Protein AF-0000000077171678 (afdb_homodimer)

Organism: Gloeobacter violaceus (strain ATCC 29082 / PCC 7421) (NCBI:txid251221)

Radius of gyration: 19.53 Å; Cα contacts (8 Å, |Δi|>4): 328; chains: 2; bounding box: 64×54×38 Å

pLDDT: mean 87.38, std 18.1, range [27.56, 98.94]

Sequence (256 aa):
MDGSYSAESNVQDQMQQCIDLCLKAHDLCLASAMRRIELGGEAAGLAPVRLLLDCAELCQTHANLMSRRSEYHARLSPICAAVCEQVAAHSEMAGDDPQFQACAEACRRAGESCQKMTYADSSLGATVMDGSYSAESNVQDQMQQCIDLCLKAHDLCLASAMRRIELGGEAAGLAPVRLLLDCAELCQTHANLMSRRSEYHARLSPICAAVCEQVAAHSEMAGDDPQFQACAEACRRAGESCQKMTYADSSLGATV

Solvent-accessible surface area (backbone atoms only — not comparable to full-atom values): 12354 Å² total; per-residue (Å²): 137,73,67,71,63,48,62,54,48,47,49,51,50,52,48,52,50,34,29,54,31,18,48,50,22,17,52,36,22,50,51,40,31,53,47,29,52,69,72,29,77,82,64,37,34,65,65,62,37,47,49,24,49,49,33,20,50,41,20,43,50,41,26,52,29,50,73,68,65,39,80,60,26,35,71,43,15,54,56,38,15,51,44,19,42,50,45,16,58,54,24,56,66,64,59,85,47,64,61,35,42,52,28,13,52,33,15,41,54,23,15,56,40,23,49,52,41,37,52,50,46,67,68,49,66,78,78,116,138,73,67,68,61,47,60,56,49,47,48,51,50,52,47,51,50,33,29,53,31,17,47,50,23,18,54,34,21,49,51,40,30,51,47,28,53,70,72,28,77,82,64,38,35,64,64,62,37,46,50,25,50,50,33,18,50,41,21,44,51,42,27,52,29,50,73,70,64,38,81,59,26,36,72,44,14,55,58,37,15,50,42,18,42,52,45,16,59,54,24,55,66,63,57,84,46,63,61,36,42,52,28,14,52,33,15,42,55,23,14,55,40,23,49,54,41,43,55,49,50,73,67,55,67,78,80,117

Secondary structure (DSSP, 8-state):
--SHHHHHHHHHHHHHHHHHHHHHHHHHHHHHHHHHHHH-GGGG-HHHHHHHHHHHHHHHHHHHHHHTT-TTHHHHHHHHHHHHHHHHHHHHTTTT-HHHHHHHHHHHHHHHHHHHHHHHHHHS----/--SHHHHHHHHHHHHHHHHHHHHHHHHHHHHHHHHHHHH-GGGG-HHHHHHHHHHHHHHHHHHHHHHTT-TTHHHHHHHHHHHHHHHHHHHHTTTT-HHHHHHHHHHHHHHHHHHHHHHHHHHS----

Foldseek 3Di:
DPPVCPLVVVLLVLLVVLLVLLQQLLVLLQVVLVVQVVVDDPSNDPVLSVLSNVLNVLSNVLSVCSVVPHLCNLVSLQVNLVSLQVLLVVLVVVPDPVSSPSSNVSSNVSSVSSVVSNVSSVVVDPPD/DPDVCVLVVVLLVLLVVLLVLLQQLLVLLQVVLVVQVVVDDPSNDPVLSVLSNVLNVLSNVLSVCSVVPHPCNLVSLQVNLVSLQVLLVVLVVVPDPVSSPSSNVSSNVSSVSSVVSNPSVVPVDPPD

Structure (mmCIF, N/CA/C/O backbone):
data_AF-0000000077171678-model_v1
#
loop_
_entity.id
_entity.type
_entity.pdbx_description
1 polymer 'Glr0419 protein'
#
loop_
_atom_site.group_PDB
_atom_site.id
_atom_site.type_symbol
_atom_site.label_atom_id
_atom_site.label_alt_id
_atom_site.label_comp_id
_atom_site.label_asym_id
_atom_site.label_entity_id
_atom_site.label_seq_id
_atom_site.pdbx_PDB_ins_code
_atom_site.Cartn_x
_atom_site.Cartn_y
_atom_site.Cartn_z
_atom_site.occupancy
_atom_site.B_iso_or_equiv
_atom_site.auth_seq_id
_atom_site.auth_comp_id
_atom_site.auth_asym_id
_atom_site.auth_atom_id
_atom_site.pdbx_PDB_model_num
ATOM 1 N N . MET A 1 1 ? 35.375 15.188 8.023 1 37.19 1 MET A N 1
ATOM 2 C CA . MET A 1 1 ? 34.156 15.766 7.457 1 37.19 1 MET A CA 1
ATOM 3 C C . MET A 1 1 ? 33.312 14.703 6.75 1 37.19 1 MET A C 1
ATOM 5 O O . MET A 1 1 ? 32.219 14.977 6.297 1 37.19 1 MET A O 1
ATOM 9 N N . ASP A 1 2 ? 33.844 13.672 6.055 1 45.41 2 ASP A N 1
ATOM 10 C CA . ASP A 1 2 ? 33.625 12.719 4.98 1 45.41 2 ASP A CA 1
ATOM 11 C C . ASP A 1 2 ? 32.688 11.594 5.445 1 45.41 2 ASP A C 1
ATOM 13 O O . ASP A 1 2 ? 32.375 10.672 4.684 1 45.41 2 ASP A O 1
ATOM 17 N N . GLY A 1 3 ? 32.594 11.242 6.621 1 46.12 3 GLY A N 1
ATOM 18 C CA . GLY A 1 3 ? 32 10.039 7.188 1 46.12 3 GLY A CA 1
ATOM 19 C C . GLY A 1 3 ? 30.484 10.062 7.199 1 46.12 3 GLY A C 1
ATOM 20 O O . GLY A 1 3 ? 29.844 9.062 7.523 1 46.12 3 GLY A O 1
ATOM 21 N N . SER A 1 4 ? 29.828 11.125 7.594 1 46.97 4 SER A N 1
ATOM 22 C CA . SER A 1 4 ? 28.375 11.32 7.703 1 46.97 4 SER A CA 1
ATOM 23 C C . SER A 1 4 ? 27.688 11.133 6.355 1 46.97 4 SER A C 1
ATOM 25 O O . SER A 1 4 ? 26.484 10.914 6.297 1 46.97 4 SER A O 1
ATOM 27 N N . TYR A 1 5 ? 28.219 11.656 5.211 1 51.59 5 TYR A N 1
ATOM 28 C CA . TYR A 1 5 ? 27.812 11.453 3.822 1 51.59 5 TYR A CA 1
ATOM 29 C C . TYR A 1 5 ? 27.609 9.977 3.521 1 51.59 5 TYR A C 1
ATOM 31 O O . TYR A 1 5 ? 26.812 9.617 2.656 1 51.59 5 TYR A O 1
ATOM 39 N N . SER A 1 6 ? 28.391 8.984 4.227 1 58.34 6 SER A N 1
ATOM 40 C CA . SER A 1 6 ? 28.562 7.57 3.93 1 58.34 6 SER A CA 1
ATOM 41 C C . SER A 1 6 ? 27.312 6.77 4.281 1 58.34 6 SER A C 1
ATOM 43 O O . SER A 1 6 ? 26.828 5.992 3.465 1 58.34 6 SER A O 1
ATOM 45 N N . ALA A 1 7 ? 26.984 6.848 5.477 1 56.59 7 ALA A N 1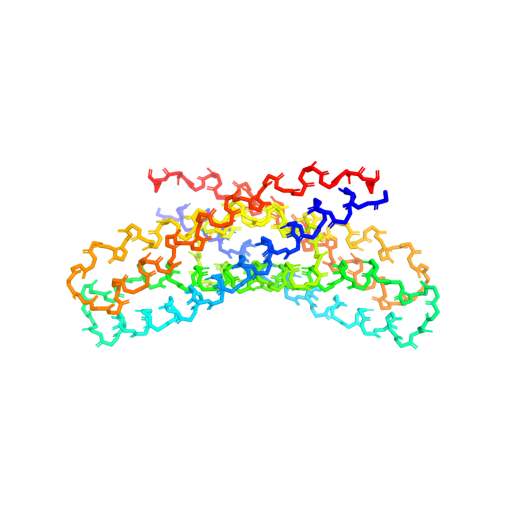
ATOM 46 C CA . ALA A 1 7 ? 25.859 6.023 5.902 1 56.59 7 ALA A CA 1
ATOM 47 C C . ALA A 1 7 ? 24.562 6.484 5.254 1 56.59 7 ALA A C 1
ATOM 49 O O . ALA A 1 7 ? 23.75 5.664 4.824 1 56.59 7 ALA A O 1
ATOM 50 N N . GLU A 1 8 ? 24.359 7.828 5.203 1 62.25 8 GLU A N 1
ATOM 51 C CA . GLU A 1 8 ? 23.172 8.383 4.57 1 62.25 8 GLU A CA 1
ATOM 52 C C . GLU A 1 8 ? 23.156 8.094 3.072 1 62.25 8 GLU A C 1
ATOM 54 O O . GLU A 1 8 ? 22.109 7.773 2.508 1 62.25 8 GLU A O 1
ATOM 59 N N . SER A 1 9 ? 24.266 8.344 2.496 1 67.94 9 SER A N 1
ATOM 60 C CA . SER A 1 9 ? 24.375 8.047 1.069 1 67.94 9 SER A CA 1
ATOM 61 C C . SER A 1 9 ? 24.109 6.578 0.782 1 67.94 9 SER A C 1
ATOM 63 O O . SER A 1 9 ? 23.484 6.238 -0.222 1 67.94 9 SER A O 1
ATOM 65 N N . ASN A 1 10 ? 24.484 5.75 1.783 1 74.94 10 ASN A N 1
ATOM 66 C CA . ASN A 1 10 ? 24.266 4.316 1.617 1 74.94 10 ASN A CA 1
ATOM 67 C C . ASN A 1 10 ? 22.781 3.959 1.71 1 74.94 10 ASN A C 1
ATOM 69 O O . ASN A 1 10 ? 22.281 3.15 0.925 1 74.94 10 ASN A O 1
ATOM 73 N N . VAL A 1 11 ? 22.188 4.734 2.578 1 76.25 11 VAL A N 1
ATOM 74 C CA . VAL A 1 11 ? 20.766 4.438 2.732 1 76.25 11 VAL A CA 1
ATOM 75 C C . VAL A 1 11 ? 20 4.918 1.503 1 76.25 11 VAL A C 1
ATOM 77 O O . VAL A 1 11 ? 19.094 4.23 1.018 1 76.25 11 VAL A O 1
ATOM 80 N N . GLN A 1 12 ? 20.453 6.004 0.997 1 83.44 12 GLN A N 1
ATOM 81 C CA . GLN A 1 12 ? 19.781 6.531 -0.191 1 83.44 12 GLN A CA 1
ATOM 82 C C . GLN A 1 12 ? 20.016 5.625 -1.397 1 83.44 12 GLN A C 1
ATOM 84 O O . GLN A 1 12 ? 19.109 5.434 -2.215 1 83.44 12 GLN A O 1
ATOM 89 N N . ASP A 1 13 ? 21.188 5.105 -1.416 1 88.19 13 ASP A N 1
ATOM 90 C CA . ASP A 1 13 ? 21.5 4.184 -2.504 1 88.19 13 ASP A CA 1
ATOM 91 C C . ASP A 1 13 ? 20.672 2.9 -2.381 1 88.19 13 ASP A C 1
ATOM 93 O O . ASP A 1 13 ? 20.172 2.383 -3.381 1 88.19 13 ASP A O 1
ATOM 97 N N . GLN A 1 14 ? 20.594 2.428 -1.198 1 90.94 14 GLN A N 1
ATOM 98 C CA . GLN A 1 14 ? 19.828 1.214 -0.966 1 90.94 14 GLN A CA 1
ATOM 99 C C . GLN A 1 14 ? 18.344 1.44 -1.253 1 90.94 14 GLN A C 1
ATOM 101 O O . GLN A 1 14 ? 17.672 0.56 -1.788 1 90.94 14 GLN A O 1
ATOM 106 N N . MET A 1 15 ? 17.969 2.607 -0.953 1 94.25 15 MET A N 1
ATOM 107 C CA . MET A 1 15 ? 16.578 2.936 -1.196 1 94.25 15 MET A CA 1
ATOM 108 C C . MET A 1 15 ? 16.281 3.031 -2.691 1 94.25 15 MET A C 1
ATOM 110 O O . MET A 1 15 ? 15.266 2.525 -3.166 1 94.25 15 MET A O 1
ATOM 114 N N . GLN A 1 16 ? 17.203 3.668 -3.414 1 96.31 16 GLN A N 1
ATOM 115 C CA . GLN A 1 16 ? 17.016 3.762 -4.859 1 96.31 16 GLN A CA 1
ATOM 116 C C . GLN A 1 16 ? 17.031 2.381 -5.508 1 96.31 16 GLN A C 1
ATOM 118 O O . GLN A 1 16 ? 16.25 2.105 -6.418 1 96.31 16 GLN A O 1
ATOM 123 N N . GLN A 1 17 ? 17.906 1.529 -5.047 1 97.31 17 GLN A N 1
ATOM 124 C CA . GLN A 1 17 ? 17.938 0.162 -5.555 1 97.31 17 GLN A CA 1
ATOM 125 C C . GLN A 1 17 ? 16.625 -0.556 -5.277 1 97.31 17 GLN A C 1
ATOM 127 O O . GLN A 1 17 ? 16.094 -1.258 -6.145 1 97.31 17 GLN A O 1
ATOM 132 N N . CYS A 1 18 ? 16.141 -0.385 -4.094 1 97.81 1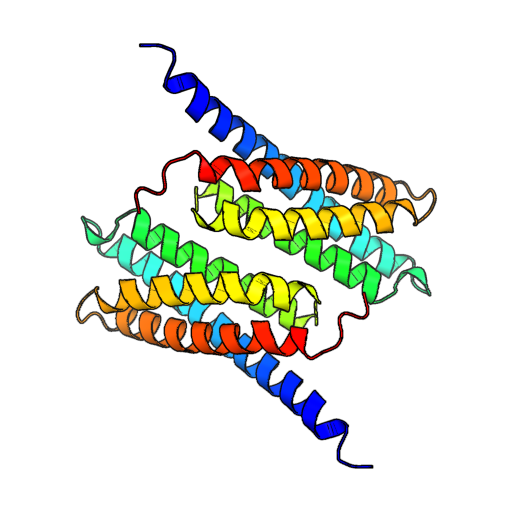8 CYS A N 1
ATOM 133 C CA . CYS A 1 18 ? 14.883 -1.025 -3.73 1 97.81 18 CYS A CA 1
ATOM 134 C C . CYS A 1 18 ? 13.734 -0.498 -4.586 1 97.81 18 CYS A C 1
ATOM 136 O O . CYS A 1 18 ? 12.875 -1.266 -5.02 1 97.81 18 CYS A O 1
ATOM 138 N N . ILE A 1 19 ? 13.742 0.761 -4.863 1 98.56 19 ILE A N 1
ATOM 139 C CA . ILE A 1 19 ? 12.734 1.362 -5.73 1 98.56 19 ILE A CA 1
ATOM 140 C C . ILE A 1 19 ? 12.773 0.698 -7.105 1 98.56 19 ILE A C 1
ATOM 142 O O . ILE A 1 19 ? 11.742 0.244 -7.609 1 98.56 19 ILE A O 1
ATOM 146 N N . ASP A 1 20 ? 13.945 0.587 -7.676 1 98.75 20 ASP A N 1
ATOM 147 C CA . ASP A 1 20 ? 14.102 0.022 -9.008 1 98.75 20 ASP A CA 1
ATOM 148 C C . ASP A 1 20 ? 13.648 -1.435 -9.047 1 98.75 20 ASP A C 1
ATOM 150 O O . ASP A 1 20 ? 12.961 -1.854 -9.984 1 98.75 20 ASP A O 1
ATOM 154 N N . LEU A 1 21 ? 13.984 -2.156 -8.062 1 98.88 21 LEU A N 1
ATOM 155 C CA . LEU A 1 21 ? 13.633 -3.568 -7.992 1 98.88 21 LEU A CA 1
ATOM 156 C C . LEU A 1 21 ? 12.125 -3.74 -7.805 1 98.88 21 LEU A C 1
ATOM 158 O O . LEU A 1 21 ? 11.516 -4.613 -8.422 1 98.88 21 LEU A O 1
ATOM 162 N N . CYS A 1 22 ? 11.531 -2.918 -6.953 1 98.88 22 CYS A N 1
ATOM 163 C CA . CYS A 1 22 ? 10.094 -2.965 -6.75 1 98.88 22 CYS A CA 1
ATOM 164 C C . CYS A 1 22 ? 9.344 -2.648 -8.039 1 98.88 22 CYS A C 1
ATOM 166 O O . CYS A 1 22 ? 8.359 -3.311 -8.367 1 98.88 22 CYS A O 1
ATOM 168 N N . LEU A 1 23 ? 9.797 -1.657 -8.773 1 98.94 23 LEU A N 1
ATOM 169 C CA . LEU A 1 23 ? 9.117 -1.269 -10 1 98.94 23 LEU A CA 1
ATOM 170 C C . LEU A 1 23 ? 9.273 -2.34 -11.078 1 98.94 23 LEU A C 1
ATOM 172 O O . LEU A 1 23 ? 8.359 -2.578 -11.867 1 98.94 23 LEU A O 1
ATOM 176 N N . LYS A 1 24 ? 10.406 -2.943 -11.094 1 98.88 24 LYS A N 1
ATOM 177 C CA . LYS A 1 24 ? 10.594 -4.074 -12 1 98.88 24 LYS A CA 1
ATOM 178 C C . LYS A 1 24 ? 9.656 -5.223 -11.648 1 98.88 24 LYS A C 1
ATOM 180 O O . LYS A 1 24 ? 9.008 -5.801 -12.523 1 98.88 24 LYS A O 1
ATOM 185 N N . ALA A 1 25 ? 9.586 -5.566 -10.406 1 98.88 25 ALA A N 1
ATOM 186 C CA . ALA A 1 25 ? 8.68 -6.621 -9.945 1 98.88 25 ALA A CA 1
ATOM 187 C C . ALA A 1 25 ? 7.23 -6.266 -10.242 1 98.88 25 ALA A C 1
ATOM 189 O O . ALA A 1 25 ? 6.449 -7.121 -10.672 1 98.88 25 ALA A O 1
ATOM 190 N N . HIS A 1 26 ? 6.879 -5.027 -10.031 1 98.94 26 HIS A N 1
ATOM 191 C CA . HIS A 1 26 ? 5.539 -4.555 -10.367 1 98.94 26 HIS A CA 1
ATOM 192 C C . HIS A 1 26 ? 5.184 -4.883 -11.812 1 98.94 26 HIS A C 1
ATOM 194 O O . HIS A 1 26 ? 4.141 -5.492 -12.07 1 98.94 26 HIS A O 1
ATOM 200 N N . ASP A 1 27 ? 6.035 -4.488 -12.695 1 98.88 27 ASP A N 1
ATOM 201 C CA . ASP A 1 27 ? 5.781 -4.652 -14.125 1 98.88 27 ASP A CA 1
ATOM 202 C C . ASP A 1 27 ? 5.648 -6.129 -14.492 1 98.88 27 ASP A C 1
ATOM 204 O O . ASP A 1 27 ? 4.727 -6.512 -15.211 1 98.88 27 ASP A O 1
ATOM 208 N N . LEU A 1 28 ? 6.508 -6.906 -13.984 1 98.81 28 LEU A N 1
ATOM 209 C CA . LEU A 1 28 ? 6.52 -8.32 -14.344 1 98.81 28 LEU A CA 1
ATOM 210 C C . LEU A 1 28 ? 5.332 -9.047 -13.719 1 98.81 28 LEU A C 1
ATOM 212 O O . LEU A 1 28 ? 4.785 -9.977 -14.312 1 98.81 28 LEU A O 1
ATOM 216 N N . CYS A 1 29 ? 4.953 -8.633 -12.516 1 98.69 29 CYS A N 1
ATOM 217 C CA . CYS A 1 29 ? 3.771 -9.234 -11.906 1 98.69 29 CYS A CA 1
ATOM 218 C C . CYS A 1 29 ? 2.52 -8.922 -12.719 1 98.69 29 CYS A C 1
ATOM 220 O O . CYS A 1 29 ? 1.675 -9.797 -12.922 1 98.69 29 CYS A O 1
ATOM 222 N N . LEU A 1 30 ? 2.377 -7.695 -13.195 1 98.5 30 LEU A N 1
ATOM 223 C CA . LEU A 1 30 ? 1.219 -7.344 -14.008 1 98.5 30 LEU A CA 1
ATOM 224 C C . LEU A 1 30 ? 1.198 -8.156 -15.305 1 98.5 30 LEU A C 1
ATOM 226 O O . LEU A 1 30 ? 0.164 -8.719 -15.672 1 98.5 30 LEU A O 1
ATOM 230 N N . ALA A 1 31 ? 2.363 -8.211 -15.914 1 98 31 ALA A N 1
ATOM 231 C CA . ALA A 1 31 ? 2.467 -8.977 -17.156 1 98 31 ALA A CA 1
ATOM 232 C C . ALA A 1 31 ? 2.152 -10.445 -16.906 1 98 31 ALA A C 1
ATOM 234 O O . ALA A 1 31 ? 1.475 -11.086 -17.719 1 98 31 ALA A O 1
ATOM 235 N N . SER A 1 32 ? 2.641 -10.969 -15.836 1 97 32 SER A N 1
ATOM 236 C CA . SER A 1 32 ? 2.432 -12.383 -15.516 1 97 32 SER A CA 1
ATOM 237 C C . SER A 1 32 ? 0.967 -12.664 -15.195 1 97 32 SER A C 1
ATOM 239 O O . SER A 1 32 ? 0.449 -13.734 -15.516 1 97 32 SER A O 1
ATOM 241 N N . ALA A 1 33 ? 0.33 -11.734 -14.516 1 96.56 33 ALA A N 1
ATOM 242 C CA . ALA A 1 33 ? -1.102 -11.883 -14.266 1 96.56 33 ALA A CA 1
ATOM 243 C C . ALA A 1 33 ? -1.88 -11.977 -15.57 1 96.56 33 ALA A C 1
ATOM 245 O O . ALA A 1 33 ? -2.76 -12.828 -15.719 1 96.56 33 ALA A O 1
ATOM 246 N N . MET A 1 34 ? -1.545 -11.117 -16.5 1 95.75 34 MET A N 1
ATOM 247 C CA . MET A 1 34 ? -2.219 -11.133 -17.797 1 95.75 34 MET A CA 1
ATOM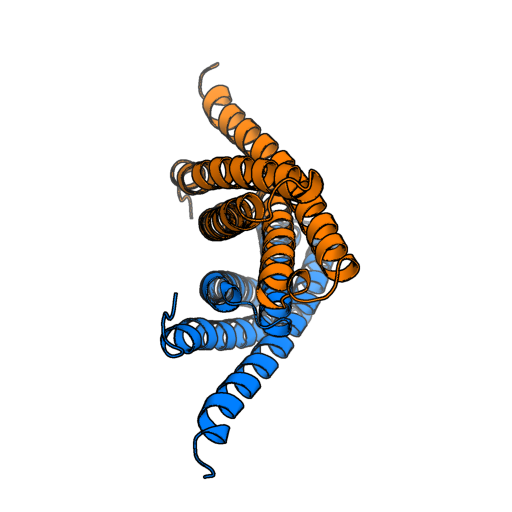 248 C C . MET A 1 34 ? -1.942 -12.438 -18.531 1 95.75 34 MET A C 1
ATOM 250 O O . MET A 1 34 ? -2.846 -13.008 -19.141 1 95.75 34 MET A O 1
ATOM 254 N N . ARG A 1 35 ? -0.714 -12.828 -18.453 1 93.56 35 ARG A N 1
ATOM 255 C CA . ARG A 1 35 ? -0.357 -14.078 -19.094 1 93.56 35 ARG A CA 1
ATOM 256 C C . ARG A 1 35 ? -1.168 -15.242 -18.531 1 93.56 35 ARG A C 1
ATOM 258 O O . ARG A 1 35 ? -1.655 -16.094 -19.281 1 93.56 35 ARG A O 1
ATOM 265 N N . ARG A 1 36 ? -1.281 -15.328 -17.219 1 92.69 36 ARG A N 1
ATOM 266 C CA . ARG A 1 36 ? -2.068 -16.391 -16.594 1 92.69 36 ARG A CA 1
ATOM 267 C C . ARG A 1 36 ? -3.504 -16.375 -17.109 1 92.69 36 ARG A C 1
ATOM 269 O O . ARG A 1 36 ? -4.078 -17.438 -17.391 1 92.69 36 ARG A O 1
ATOM 276 N N . ILE A 1 37 ? -4.078 -15.266 -17.297 1 92.62 37 ILE A N 1
ATOM 277 C CA . ILE A 1 37 ? -5.453 -15.125 -17.781 1 92.62 37 ILE A CA 1
ATOM 278 C C . ILE A 1 37 ? -5.547 -15.578 -19.234 1 92.62 37 ILE A C 1
ATOM 280 O O . ILE A 1 37 ? -6.504 -16.25 -19.609 1 92.62 37 ILE A O 1
ATOM 284 N N . GLU A 1 38 ? -4.559 -15.273 -20 1 91.69 38 GLU A N 1
ATOM 285 C CA . GLU A 1 38 ? -4.516 -15.641 -21.422 1 91.69 38 GLU A CA 1
ATOM 286 C C . GLU A 1 38 ? -4.414 -17.156 -21.594 1 91.69 38 GLU A C 1
ATOM 288 O O . GLU A 1 38 ? -5.008 -17.719 -22.516 1 91.69 38 GLU A O 1
ATOM 293 N N . LEU A 1 39 ? -3.58 -17.766 -20.766 1 88.69 39 LEU A N 1
ATOM 294 C CA . LEU A 1 39 ? -3.414 -19.203 -20.828 1 88.69 39 LEU A CA 1
ATOM 295 C C . LEU A 1 39 ? -4.723 -19.922 -20.5 1 88.69 39 LEU A C 1
ATOM 297 O O . LEU A 1 39 ? -5.02 -20.969 -21.062 1 88.69 39 LEU A O 1
ATOM 301 N N . GLY A 1 40 ? -5.512 -19.344 -19.625 1 85.5 40 GLY A N 1
ATOM 302 C CA . GLY A 1 40 ? -6.809 -19.906 -19.281 1 85.5 40 GLY A CA 1
ATOM 303 C C . GLY A 1 40 ? -6.719 -21.156 -18.438 1 85.5 40 GLY A C 1
ATOM 304 O O . GLY A 1 40 ? -5.688 -21.422 -17.812 1 85.5 40 GLY A O 1
ATOM 305 N N . GLY A 1 41 ? -7.898 -21.812 -18.25 1 80 41 GLY A N 1
ATOM 306 C CA . GLY A 1 41 ? -7.969 -23.078 -17.547 1 80 41 GLY A CA 1
ATOM 307 C C . GLY A 1 41 ? -7.547 -22.969 -16.094 1 80 41 GLY A C 1
ATOM 308 O O . GLY A 1 41 ? -7.898 -22 -15.406 1 80 41 GLY A O 1
ATOM 309 N N . GLU A 1 42 ? -6.848 -24.047 -15.594 1 67.75 42 GLU A N 1
ATOM 310 C CA . GLU A 1 42 ? -6.371 -24.125 -14.211 1 67.75 42 GLU A CA 1
ATOM 311 C C . GLU A 1 42 ? -5.336 -23.047 -13.922 1 67.75 42 GLU A C 1
ATOM 313 O O . GLU A 1 42 ? -5.16 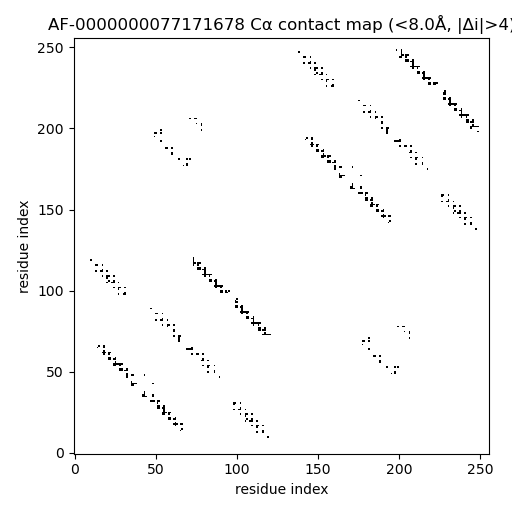-22.641 -12.766 1 67.75 42 GLU A O 1
ATOM 318 N N . ALA A 1 43 ? -4.695 -22.547 -15.047 1 64.75 43 ALA A N 1
ATOM 319 C CA . ALA A 1 43 ? -3.635 -21.547 -14.883 1 64.75 43 ALA A CA 1
ATOM 320 C C . ALA A 1 43 ? -4.203 -20.203 -14.453 1 64.75 43 ALA A C 1
ATOM 322 O O . ALA A 1 43 ? -3.539 -19.438 -13.75 1 64.75 43 ALA A O 1
ATOM 323 N N . ALA A 1 44 ? -5.441 -19.922 -14.906 1 68.12 44 ALA A N 1
ATOM 324 C CA . ALA A 1 44 ? -6.094 -18.656 -14.609 1 68.12 44 ALA A CA 1
ATOM 325 C C . ALA A 1 44 ? -6.672 -18.656 -13.195 1 68.12 44 ALA A C 1
ATOM 327 O O . ALA A 1 44 ? -7.531 -17.828 -12.875 1 68.12 44 ALA A O 1
ATOM 328 N N . GLY A 1 45 ? -6.133 -19.547 -12.383 1 82.25 45 GLY A N 1
ATOM 329 C CA . GLY A 1 45 ? -6.688 -19.609 -11.047 1 82.25 45 GLY A CA 1
ATOM 330 C C . GLY A 1 45 ? -6.762 -18.25 -10.359 1 82.25 45 GLY A C 1
ATOM 331 O O . GLY A 1 45 ? -5.91 -17.391 -10.586 1 82.25 45 GLY A O 1
ATOM 332 N N . LEU A 1 46 ? -7.816 -17.938 -9.719 1 87.88 46 LEU A N 1
ATOM 333 C CA . LEU A 1 46 ? -8.117 -16.688 -9.047 1 87.88 46 LEU A CA 1
ATOM 334 C C . LEU A 1 46 ? -7.027 -16.328 -8.039 1 87.88 46 LEU A C 1
ATOM 336 O O . LEU A 1 46 ? -6.566 -15.188 -7.988 1 87.88 46 LEU A O 1
ATOM 340 N N . ALA A 1 47 ? -6.516 -17.328 -7.402 1 91.25 47 ALA A N 1
ATOM 341 C CA . ALA A 1 47 ? -5.605 -17.062 -6.289 1 91.25 47 ALA A CA 1
ATOM 342 C C . ALA A 1 47 ? -4.242 -16.609 -6.793 1 91.25 47 ALA A C 1
ATOM 344 O O . ALA A 1 47 ? -3.721 -15.586 -6.332 1 91.25 47 ALA A O 1
ATOM 345 N N . PRO A 1 48 ? -3.758 -17.297 -7.883 1 92.94 48 PRO A N 1
ATOM 346 C CA . PRO A 1 48 ? -2.457 -16.828 -8.367 1 92.94 48 PRO A CA 1
ATOM 347 C C . PRO A 1 48 ? -2.535 -15.445 -9.016 1 92.94 48 PRO A C 1
ATOM 349 O O . PRO A 1 48 ? -1.62 -14.633 -8.852 1 92.94 48 PRO A O 1
ATOM 352 N N . VAL A 1 49 ? -3.578 -15.172 -9.766 1 95.25 49 VAL A N 1
ATOM 353 C CA . VAL A 1 49 ? -3.746 -13.867 -10.406 1 95.25 49 VAL A CA 1
ATOM 354 C C . VAL A 1 49 ? -3.877 -12.781 -9.344 1 95.25 49 VAL A C 1
ATOM 356 O O . VAL A 1 49 ? -3.252 -11.727 -9.445 1 95.25 49 VAL A O 1
ATOM 359 N N . ARG A 1 50 ? -4.621 -13.055 -8.328 1 96.62 50 ARG A N 1
ATOM 360 C CA . ARG A 1 50 ? -4.801 -12.117 -7.227 1 96.62 50 ARG A CA 1
ATOM 361 C C . ARG A 1 50 ? -3.471 -11.82 -6.539 1 96.62 50 ARG A C 1
ATOM 363 O O . ARG A 1 50 ? -3.168 -10.664 -6.234 1 96.62 50 ARG A O 1
ATOM 370 N N . LEU A 1 51 ? -2.74 -12.867 -6.289 1 97.19 51 LEU A N 1
ATOM 371 C CA . LEU A 1 51 ? -1.447 -12.711 -5.633 1 97.19 51 LEU A CA 1
ATOM 372 C C . LEU A 1 51 ? -0.516 -11.836 -6.469 1 97.19 51 LEU A C 1
ATOM 374 O O . LEU A 1 51 ? 0.181 -10.977 -5.934 1 97.19 51 LEU A O 1
ATOM 378 N N . LEU A 1 52 ? -0.523 -12.062 -7.777 1 98.25 52 LEU A N 1
ATOM 379 C CA . LEU A 1 52 ? 0.296 -11.258 -8.68 1 98.25 52 LEU A CA 1
ATOM 380 C C . LEU A 1 52 ? -0.128 -9.797 -8.641 1 98.25 52 LEU A C 1
ATOM 382 O O . LEU A 1 52 ? 0.719 -8.898 -8.578 1 98.25 52 LEU A O 1
ATOM 386 N N . LEU A 1 53 ? -1.406 -9.531 -8.633 1 98.44 53 LEU A N 1
ATOM 387 C CA . LEU A 1 53 ? -1.913 -8.164 -8.586 1 98.44 53 LEU A CA 1
ATOM 388 C C . LEU A 1 53 ? -1.602 -7.516 -7.242 1 98.44 53 LEU A C 1
ATOM 390 O O . LEU A 1 53 ? -1.293 -6.324 -7.18 1 98.44 53 LEU A O 1
ATOM 394 N N . ASP A 1 54 ? -1.687 -8.297 -6.172 1 98.56 54 ASP A N 1
ATOM 395 C CA . ASP A 1 54 ? -1.321 -7.789 -4.855 1 98.56 54 ASP A CA 1
ATOM 396 C C . ASP A 1 54 ? 0.138 -7.344 -4.82 1 98.56 54 ASP A C 1
ATOM 398 O O . ASP A 1 54 ? 0.45 -6.258 -4.324 1 98.56 54 ASP A O 1
ATOM 402 N N . CYS A 1 55 ? 0.935 -8.156 -5.375 1 98.88 55 CYS A N 1
ATOM 403 C CA . CYS A 1 55 ? 2.363 -7.863 -5.375 1 98.88 55 CYS A CA 1
ATOM 404 C C . CYS A 1 55 ? 2.668 -6.629 -6.219 1 98.88 55 CYS A C 1
ATOM 406 O O . CYS A 1 55 ? 3.432 -5.758 -5.797 1 98.88 55 CYS A O 1
ATOM 408 N N . ALA A 1 56 ? 2.055 -6.578 -7.383 1 98.94 56 ALA A N 1
ATOM 409 C CA . ALA A 1 56 ? 2.248 -5.41 -8.242 1 98.94 56 ALA A CA 1
ATOM 410 C C . ALA A 1 56 ? 1.876 -4.125 -7.508 1 98.94 56 ALA A C 1
ATOM 412 O O . ALA A 1 56 ? 2.631 -3.15 -7.527 1 98.94 56 ALA A O 1
ATOM 413 N N . GLU A 1 57 ? 0.812 -4.129 -6.875 1 98.81 57 GLU A N 1
ATOM 414 C CA . GLU A 1 57 ? 0.303 -2.936 -6.207 1 98.81 57 GLU A CA 1
ATOM 415 C C . GLU A 1 57 ? 1.168 -2.566 -5.004 1 98.81 57 GLU A C 1
ATOM 417 O O . GLU A 1 57 ? 1.521 -1.398 -4.824 1 98.81 57 GLU A O 1
ATOM 422 N N . LEU A 1 58 ? 1.548 -3.541 -4.176 1 98.88 58 LEU A N 1
ATOM 423 C CA . LEU A 1 58 ? 2.338 -3.271 -2.979 1 98.88 58 LEU A CA 1
ATOM 424 C C . LEU A 1 58 ? 3.746 -2.818 -3.348 1 98.88 58 LEU A C 1
ATOM 426 O O . LEU A 1 58 ? 4.316 -1.952 -2.682 1 98.88 58 LEU A O 1
ATOM 430 N N . CYS A 1 59 ? 4.273 -3.359 -4.41 1 98.94 59 CYS A N 1
ATOM 431 C CA . CYS A 1 59 ? 5.582 -2.922 -4.887 1 98.94 59 CYS A CA 1
ATOM 432 C C . CYS A 1 59 ? 5.531 -1.475 -5.363 1 98.94 59 CYS A C 1
ATOM 434 O O . CYS A 1 59 ? 6.426 -0.684 -5.055 1 98.94 59 CYS A O 1
ATOM 436 N N . GLN A 1 60 ? 4.5 -1.136 -6.109 1 98.88 60 GLN A N 1
ATOM 437 C CA . GLN A 1 60 ? 4.367 0.245 -6.562 1 98.88 60 GLN A CA 1
ATOM 438 C C . GLN A 1 60 ? 4.207 1.199 -5.383 1 98.88 60 GLN A C 1
ATOM 440 O O . GLN A 1 60 ? 4.844 2.254 -5.34 1 98.88 60 GLN A O 1
ATOM 445 N N . THR A 1 61 ? 3.365 0.835 -4.48 1 98.88 61 THR A N 1
ATOM 446 C CA . THR A 1 61 ? 3.139 1.666 -3.305 1 98.88 61 THR A CA 1
ATOM 447 C C . THR A 1 61 ? 4.434 1.857 -2.521 1 98.88 61 THR A C 1
ATOM 449 O O . THR A 1 61 ? 4.77 2.977 -2.127 1 98.88 61 THR A O 1
ATOM 452 N N . HIS A 1 62 ? 5.168 0.779 -2.314 1 98.75 62 HIS A N 1
ATOM 453 C CA . HIS A 1 62 ? 6.418 0.858 -1.566 1 98.75 62 HIS A CA 1
ATOM 454 C C . HIS A 1 62 ? 7.426 1.763 -2.27 1 98.75 62 HIS A C 1
ATOM 456 O O . HIS A 1 62 ? 8.055 2.613 -1.635 1 98.75 62 HIS A O 1
ATOM 462 N N . ALA A 1 63 ? 7.527 1.618 -3.559 1 98.81 63 ALA A N 1
ATOM 463 C CA . ALA A 1 63 ? 8.422 2.469 -4.34 1 98.81 63 ALA A CA 1
ATOM 464 C C . ALA A 1 63 ? 8.055 3.941 -4.188 1 98.81 63 ALA A C 1
ATOM 466 O O . ALA A 1 63 ? 8.922 4.789 -3.992 1 98.81 63 ALA A O 1
ATOM 467 N N . ASN A 1 64 ? 6.789 4.242 -4.309 1 98.62 64 ASN A N 1
ATOM 468 C CA . ASN A 1 64 ? 6.324 5.621 -4.184 1 98.62 64 ASN A CA 1
ATOM 469 C C . ASN A 1 64 ? 6.652 6.203 -2.814 1 98.62 64 ASN A C 1
ATOM 471 O O . ASN A 1 64 ? 7.094 7.352 -2.715 1 98.62 64 ASN A O 1
ATOM 475 N N . LEU A 1 65 ? 6.383 5.383 -1.741 1 98.12 65 LEU A N 1
ATOM 476 C CA . LEU A 1 65 ? 6.672 5.848 -0.388 1 98.12 65 LEU A CA 1
ATOM 477 C C . LEU A 1 65 ? 8.156 6.141 -0.22 1 98.12 65 LEU A C 1
ATOM 479 O O . LEU A 1 65 ? 8.531 7.156 0.377 1 98.12 65 LEU A O 1
ATOM 483 N N . MET A 1 66 ? 8.992 5.281 -0.736 1 96.75 66 MET A N 1
ATOM 484 C CA . MET A 1 66 ? 10.43 5.512 -0.667 1 96.75 66 MET A CA 1
ATOM 485 C C . MET A 1 66 ? 10.828 6.738 -1.48 1 96.75 66 MET A C 1
ATOM 487 O O . MET A 1 66 ? 11.641 7.551 -1.036 1 96.75 66 MET A O 1
ATOM 491 N N . SER A 1 67 ? 10.234 6.867 -2.643 1 96.94 67 SER A N 1
ATOM 492 C CA . SER A 1 67 ? 10.578 7.969 -3.535 1 96.94 67 SER A CA 1
ATOM 493 C C . SER A 1 67 ? 10.266 9.312 -2.895 1 96.94 67 SER A C 1
ATOM 495 O O . SER A 1 67 ? 10.992 10.289 -3.102 1 96.94 67 SER A O 1
ATOM 497 N N . ARG A 1 68 ? 9.219 9.391 -2.088 1 95.25 68 ARG A N 1
ATOM 498 C CA . ARG A 1 68 ? 8.891 10.672 -1.464 1 95.25 68 ARG A CA 1
ATOM 499 C C . ARG A 1 68 ? 9.43 10.742 -0.039 1 95.25 68 ARG A C 1
ATOM 501 O O . ARG A 1 68 ? 9.062 11.641 0.722 1 95.25 68 ARG A O 1
ATOM 508 N N . ARG A 1 69 ? 10.227 9.703 0.288 1 93.69 69 ARG A N 1
ATOM 509 C CA . ARG A 1 69 ? 10.914 9.648 1.574 1 93.69 69 ARG A CA 1
ATOM 510 C C . ARG A 1 69 ? 9.922 9.609 2.727 1 93.69 69 ARG A C 1
ATOM 512 O O . ARG A 1 69 ? 10.094 10.312 3.727 1 93.69 69 ARG A O 1
ATOM 519 N N . SER A 1 70 ? 8.938 8.883 2.445 1 95.38 70 SER A N 1
ATOM 520 C CA . SER A 1 70 ? 7.938 8.688 3.49 1 95.38 70 SER A CA 1
ATOM 521 C C . SER A 1 70 ? 8.484 7.82 4.621 1 95.38 70 SER A C 1
ATOM 523 O O . SER A 1 70 ? 9.172 6.824 4.375 1 95.38 70 SER A O 1
ATOM 525 N N . GLU A 1 71 ? 8.133 8.148 5.836 1 91.06 71 GLU A N 1
ATOM 526 C CA . GLU A 1 71 ? 8.492 7.301 6.965 1 91.06 71 GLU A CA 1
ATOM 527 C C . GLU A 1 71 ? 7.719 5.984 6.934 1 91.06 71 GLU A C 1
ATOM 529 O O . GLU A 1 71 ? 8.133 5 7.551 1 91.06 71 GLU A O 1
ATOM 534 N N . TYR A 1 72 ? 6.652 5.887 6.238 1 96.31 72 TYR A N 1
ATOM 535 C CA . TYR A 1 72 ? 5.797 4.707 6.211 1 96.31 72 TYR A CA 1
ATOM 536 C C . TYR A 1 72 ? 6.375 3.637 5.289 1 96.31 72 TYR A C 1
ATOM 538 O O . TYR A 1 72 ? 5.918 2.492 5.293 1 96.31 72 TYR A O 1
ATOM 546 N N . HIS A 1 73 ? 7.441 4.012 4.488 1 96.38 73 HIS A N 1
ATOM 547 C CA . HIS A 1 73 ? 8.047 2.986 3.645 1 96.38 73 HIS A CA 1
ATOM 548 C C . HIS A 1 73 ? 8.562 1.819 4.48 1 96.38 73 HIS A C 1
ATOM 550 O O . HIS A 1 73 ? 8.445 0.661 4.078 1 96.38 73 HIS A O 1
ATOM 556 N N . ALA A 1 74 ? 9.039 2.174 5.672 1 95 74 ALA A N 1
ATOM 557 C CA . ALA A 1 74 ? 9.617 1.142 6.527 1 95 74 ALA A CA 1
ATOM 558 C C . ALA A 1 74 ? 8.531 0.233 7.102 1 95 74 ALA A C 1
ATOM 560 O O . ALA A 1 74 ? 8.773 -0.953 7.344 1 95 74 ALA A O 1
ATOM 561 N N . ARG A 1 75 ? 7.348 0.738 7.336 1 95.81 75 ARG A N 1
ATOM 562 C CA . ARG A 1 75 ? 6.238 -0.044 7.867 1 95.81 75 ARG A CA 1
ATOM 563 C C . ARG A 1 75 ? 5.656 -0.964 6.797 1 95.81 75 ARG A C 1
ATOM 565 O O . ARG A 1 75 ? 5.18 -2.059 7.105 1 95.81 75 ARG A O 1
ATOM 572 N N . LEU A 1 76 ? 5.77 -0.469 5.539 1 97.62 76 LEU A N 1
ATOM 573 C CA . LEU A 1 76 ? 5.227 -1.272 4.449 1 97.62 76 LEU A CA 1
ATOM 574 C C . LEU A 1 76 ? 6.234 -2.324 3.994 1 97.62 76 LEU A C 1
ATOM 576 O O . LEU A 1 76 ? 5.855 -3.332 3.395 1 97.62 76 LEU A O 1
ATOM 580 N N . SER A 1 77 ? 7.504 -2.109 4.281 1 97.38 77 SER A N 1
ATOM 581 C CA . SER A 1 77 ? 8.602 -2.908 3.754 1 97.38 77 SER A CA 1
ATOM 582 C C . SER A 1 77 ? 8.406 -4.391 4.055 1 97.38 77 SER A C 1
ATOM 584 O O . SER A 1 77 ? 8.516 -5.23 3.162 1 97.38 77 SER A O 1
ATOM 586 N N . PRO A 1 78 ? 8.055 -4.777 5.316 1 97.31 78 PRO A N 1
ATOM 587 C CA . PRO A 1 78 ? 7.914 -6.211 5.578 1 97.31 78 PRO A CA 1
ATO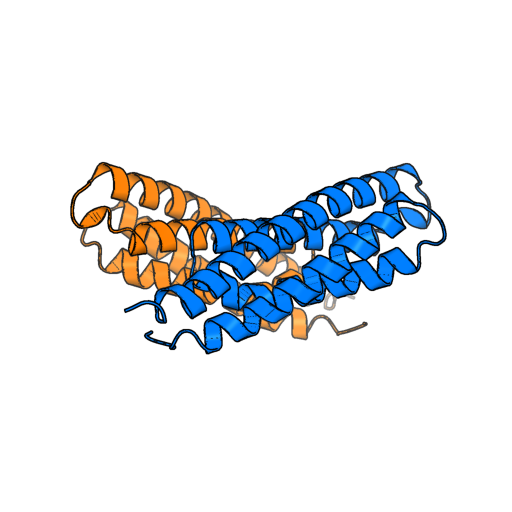M 588 C C . PRO A 1 78 ? 6.727 -6.828 4.844 1 97.31 78 PRO A C 1
ATOM 590 O O . PRO A 1 78 ? 6.766 -8.008 4.48 1 97.31 78 PRO A O 1
ATOM 593 N N . ILE A 1 79 ? 5.691 -6.113 4.645 1 97.69 79 ILE A N 1
ATOM 594 C CA . ILE A 1 79 ? 4.535 -6.609 3.908 1 97.69 79 ILE A CA 1
ATOM 595 C C . ILE A 1 79 ? 4.906 -6.809 2.441 1 97.69 79 ILE A C 1
ATOM 597 O O . ILE A 1 79 ? 4.562 -7.832 1.843 1 97.69 79 ILE A O 1
ATOM 601 N N . CYS A 1 80 ? 5.602 -5.824 1.906 1 98.31 80 CYS A N 1
ATOM 602 C CA . CYS A 1 80 ? 6.051 -5.91 0.522 1 98.31 80 CYS A CA 1
ATOM 603 C C . CYS A 1 80 ? 7.004 -7.082 0.33 1 98.31 80 CYS A C 1
ATOM 605 O O . CYS A 1 80 ? 6.898 -7.816 -0.654 1 98.31 80 CYS A O 1
ATOM 607 N N . ALA A 1 81 ? 7.895 -7.246 1.286 1 98.56 81 ALA A N 1
ATOM 608 C CA . ALA A 1 81 ? 8.82 -8.375 1.231 1 98.56 81 ALA A CA 1
ATOM 609 C C . ALA A 1 81 ? 8.062 -9.703 1.225 1 98.56 81 ALA A C 1
ATOM 611 O O . ALA A 1 81 ? 8.359 -10.594 0.425 1 98.56 81 ALA A O 1
ATOM 612 N N . ALA A 1 82 ? 7.129 -9.812 2.031 1 98.25 82 ALA A N 1
ATOM 613 C CA . ALA A 1 82 ? 6.379 -11.055 2.184 1 98.25 82 ALA A CA 1
ATOM 614 C C . ALA A 1 82 ? 5.633 -11.406 0.901 1 98.25 82 ALA A C 1
ATOM 616 O O . ALA A 1 82 ? 5.648 -12.562 0.461 1 98.25 82 ALA A O 1
ATOM 617 N N . VAL A 1 83 ? 4.949 -10.422 0.34 1 98.56 83 VAL A N 1
ATOM 618 C CA . VAL A 1 83 ? 4.18 -10.727 -0.862 1 98.56 83 VAL A CA 1
ATOM 619 C C . VAL A 1 83 ? 5.125 -11.07 -2.008 1 98.56 83 VAL A C 1
ATOM 621 O O . VAL A 1 83 ? 4.824 -11.945 -2.826 1 98.56 83 VAL A O 1
ATOM 624 N N . CYS A 1 84 ? 6.242 -10.383 -2.121 1 98.75 84 CYS A N 1
ATOM 625 C CA . CYS A 1 84 ? 7.238 -10.688 -3.143 1 98.75 84 CYS A CA 1
ATOM 626 C C . CYS A 1 84 ? 7.734 -12.125 -3.01 1 98.75 84 CYS A C 1
ATOM 628 O O . CYS A 1 84 ? 7.859 -12.836 -4.008 1 98.75 84 CYS A O 1
ATOM 630 N N . GLU A 1 85 ? 8.008 -12.469 -1.829 1 98.31 85 GLU A N 1
ATOM 631 C CA . GLU A 1 85 ? 8.484 -13.828 -1.585 1 98.31 85 GLU A CA 1
ATOM 632 C C . GLU A 1 85 ? 7.43 -14.859 -1.977 1 98.31 85 GLU A C 1
ATOM 634 O O . GLU A 1 85 ? 7.758 -15.898 -2.559 1 98.31 85 GLU A O 1
ATOM 639 N N . GLN A 1 86 ? 6.238 -14.617 -1.651 1 98.12 86 GLN A N 1
ATOM 640 C CA . GLN A 1 86 ? 5.152 -15.531 -1.998 1 98.12 86 GLN A CA 1
ATOM 641 C C . GLN A 1 86 ? 5.012 -15.664 -3.512 1 98.12 86 GLN A C 1
ATOM 643 O O . GLN A 1 86 ? 4.844 -16.781 -4.023 1 98.12 86 GLN A O 1
ATOM 648 N N . VAL A 1 87 ? 5.094 -14.609 -4.203 1 98.06 87 VAL A N 1
ATOM 649 C CA . VAL A 1 87 ? 4.969 -14.641 -5.656 1 98.06 87 VAL A CA 1
ATOM 650 C C . VAL A 1 87 ? 6.16 -15.375 -6.262 1 98.06 87 VAL A C 1
ATOM 652 O O . VAL A 1 87 ? 6 -16.172 -7.184 1 98.06 87 VAL A O 1
ATOM 655 N N . ALA A 1 88 ? 7.332 -15.031 -5.707 1 98.12 88 ALA A N 1
ATOM 656 C CA . ALA A 1 88 ? 8.516 -15.719 -6.211 1 98.12 88 ALA A CA 1
ATOM 657 C C . ALA A 1 88 ? 8.367 -17.234 -6.098 1 98.12 88 ALA A C 1
ATOM 659 O O . ALA A 1 88 ? 8.602 -17.953 -7.066 1 98.12 88 ALA A O 1
ATOM 660 N N . ALA A 1 89 ? 7.941 -17.703 -4.969 1 96.56 89 ALA A N 1
ATOM 661 C CA . ALA A 1 89 ? 7.77 -19.141 -4.723 1 96.56 89 ALA A CA 1
ATOM 662 C C . ALA A 1 89 ? 6.719 -19.734 -5.656 1 96.56 89 ALA A C 1
ATOM 664 O O . ALA A 1 89 ? 6.938 -20.797 -6.246 1 96.56 89 ALA A O 1
ATOM 665 N N . HIS A 1 90 ? 5.629 -19.016 -5.797 1 94.38 90 HIS A N 1
ATOM 666 C CA . HIS A 1 90 ? 4.539 -19.5 -6.637 1 94.38 90 HIS A CA 1
ATOM 667 C C . HIS A 1 90 ? 4.949 -19.531 -8.109 1 94.38 90 HIS A C 1
ATOM 669 O O . HIS A 1 90 ? 4.633 -20.484 -8.82 1 94.38 90 HIS A O 1
ATOM 675 N N . SER A 1 91 ? 5.633 -18.531 -8.555 1 94.25 91 SER A N 1
ATOM 676 C CA . SER A 1 91 ? 6.008 -18.391 -9.953 1 94.25 91 SER A CA 1
ATOM 677 C C . SER A 1 91 ? 7.086 -19.406 -10.336 1 94.25 91 SER A C 1
ATOM 679 O O . SER A 1 91 ? 7.156 -19.844 -11.484 1 94.25 91 SER A O 1
ATOM 681 N N . GLU A 1 92 ? 7.879 -19.719 -9.391 1 91.5 92 GLU A N 1
ATOM 682 C CA . GLU A 1 92 ? 8.906 -20.734 -9.633 1 91.5 92 GLU A CA 1
ATOM 683 C C . GLU A 1 92 ? 8.289 -22.109 -9.891 1 91.5 92 GLU A C 1
ATOM 685 O O . GLU A 1 92 ? 8.867 -22.922 -10.609 1 91.5 92 GLU A O 1
ATOM 690 N N . MET A 1 93 ? 7.094 -22.266 -9.406 1 88.12 93 MET A N 1
ATOM 691 C CA . MET A 1 93 ? 6.41 -23.547 -9.547 1 88.12 93 MET A CA 1
ATOM 692 C C . MET A 1 93 ? 5.645 -23.609 -10.867 1 88.12 93 MET A C 1
ATOM 694 O O . MET A 1 93 ? 5.156 -24.672 -11.25 1 88.12 93 MET A O 1
ATOM 698 N N . ALA A 1 94 ? 5.531 -22.438 -11.531 1 79.5 94 ALA A N 1
ATOM 699 C CA . ALA A 1 94 ? 4.727 -22.391 -12.75 1 79.5 94 ALA A CA 1
ATOM 700 C C . ALA A 1 94 ? 5.488 -22.969 -13.938 1 79.5 94 ALA A C 1
ATOM 702 O O . ALA A 1 94 ? 5.078 -22.797 -15.094 1 79.5 94 ALA A O 1
ATOM 703 N N . GLY A 1 95 ? 6.488 -23.859 -13.688 1 75.94 95 GLY A N 1
ATOM 704 C CA . GLY A 1 95 ? 7.152 -24.578 -14.75 1 75.94 95 GLY A CA 1
ATOM 705 C C . GLY A 1 95 ? 8.211 -23.766 -15.469 1 75.94 95 GLY A C 1
ATOM 706 O O . GLY A 1 95 ? 8.875 -22.922 -14.852 1 75.94 95 GLY A O 1
ATOM 707 N N . ASP A 1 96 ? 8.242 -24.016 -16.922 1 85.94 96 ASP A N 1
ATOM 708 C CA . ASP A 1 96 ? 9.383 -23.5 -17.688 1 85.94 96 ASP A CA 1
ATOM 709 C C . ASP A 1 96 ? 8.992 -22.234 -18.438 1 85.94 96 ASP A C 1
ATOM 711 O O . ASP A 1 96 ? 9.766 -21.734 -19.266 1 85.94 96 ASP A O 1
ATOM 715 N N . ASP A 1 97 ? 7.855 -21.703 -18.188 1 89.94 97 ASP A N 1
ATOM 716 C CA . ASP A 1 97 ? 7.461 -20.469 -18.859 1 89.94 97 ASP A CA 1
ATOM 717 C C . ASP A 1 97 ? 8.383 -19.312 -18.484 1 89.94 97 ASP A C 1
ATOM 719 O O . ASP A 1 97 ? 8.5 -18.969 -17.297 1 89.94 97 ASP A O 1
ATOM 723 N N . PRO A 1 98 ? 9.039 -18.688 -19.438 1 94.5 98 PRO A N 1
ATOM 724 C CA . PRO A 1 98 ? 10.047 -17.672 -19.156 1 94.5 98 PRO A CA 1
ATOM 725 C C . PRO A 1 98 ? 9.469 -16.453 -18.453 1 94.5 98 PRO A C 1
ATOM 727 O O . PRO A 1 98 ? 10.156 -15.812 -17.656 1 94.5 98 PRO A O 1
ATOM 730 N N . GLN A 1 99 ? 8.227 -16.188 -18.734 1 95.12 99 GLN A N 1
ATOM 731 C CA . GLN A 1 99 ? 7.594 -15.039 -18.094 1 95.12 99 GLN A CA 1
ATOM 732 C C . GLN A 1 99 ? 7.484 -15.234 -16.594 1 95.12 99 GLN A C 1
ATOM 734 O O . GLN A 1 99 ? 7.773 -14.32 -15.812 1 95.12 99 GLN A O 1
ATOM 739 N N . PHE A 1 100 ? 7.09 -16.375 -16.203 1 95.81 100 PHE A N 1
ATOM 740 C CA . PHE A 1 100 ? 6.918 -16.641 -14.773 1 95.81 100 PHE A CA 1
ATOM 741 C C . PHE A 1 100 ? 8.266 -16.75 -14.078 1 95.81 100 PHE A C 1
ATOM 743 O O . PHE A 1 100 ? 8.406 -16.328 -12.922 1 95.81 100 PHE A O 1
ATOM 750 N N . GLN A 1 101 ? 9.203 -17.25 -14.82 1 97 101 GLN A N 1
ATOM 751 C CA . GLN A 1 101 ? 10.547 -17.328 -14.242 1 97 101 GLN A CA 1
ATOM 752 C C . GLN A 1 101 ? 11.141 -15.945 -14.055 1 97 101 GLN A C 1
ATOM 754 O O . GLN A 1 101 ? 11.773 -15.664 -13.031 1 97 101 GLN A O 1
ATOM 759 N N . ALA A 1 102 ? 10.969 -15.094 -15.039 1 98.19 102 ALA A N 1
ATOM 760 C CA . ALA A 1 102 ? 11.43 -13.711 -14.906 1 98.19 102 ALA A CA 1
ATOM 761 C C . ALA A 1 102 ? 10.734 -13.008 -13.742 1 98.19 102 ALA A C 1
ATOM 763 O O . ALA A 1 102 ? 11.367 -12.266 -12.992 1 98.19 102 ALA A O 1
ATOM 764 N N . CYS A 1 103 ? 9.5 -13.281 -13.656 1 98.25 103 CYS A N 1
ATOM 765 C CA . CYS A 1 103 ? 8.703 -12.711 -12.57 1 98.25 103 CYS A CA 1
ATOM 766 C C . CYS A 1 103 ? 9.211 -13.195 -11.211 1 98.25 103 CYS A C 1
ATOM 768 O O . CYS A 1 103 ? 9.367 -12.406 -10.281 1 98.25 103 CYS A O 1
ATOM 770 N N . ALA A 1 104 ? 9.445 -14.5 -11.086 1 98.44 104 ALA A N 1
ATOM 771 C CA . ALA A 1 104 ? 9.961 -15.078 -9.852 1 98.44 104 ALA A CA 1
ATOM 772 C C . ALA A 1 104 ? 11.273 -14.422 -9.445 1 98.44 104 ALA A C 1
ATOM 774 O O . ALA A 1 104 ? 11.453 -14.031 -8.289 1 98.44 104 ALA A O 1
ATOM 775 N N . GLU A 1 105 ? 12.141 -14.289 -10.391 1 98.38 105 GLU A N 1
ATOM 776 C CA . GLU A 1 105 ? 13.453 -13.703 -10.109 1 98.38 105 GLU A CA 1
ATOM 777 C C . GLU A 1 105 ? 13.328 -12.25 -9.672 1 98.38 105 GLU A C 1
ATOM 779 O O . GLU A 1 105 ? 13.961 -11.828 -8.703 1 98.38 105 GLU A O 1
ATOM 784 N N . ALA A 1 106 ? 12.508 -11.5 -10.375 1 98.81 106 ALA A N 1
ATOM 785 C CA . ALA A 1 106 ? 12.297 -10.094 -10.023 1 98.81 106 ALA A CA 1
ATOM 786 C C . ALA A 1 106 ? 11.727 -9.961 -8.617 1 98.81 106 ALA A C 1
ATOM 788 O O . ALA A 1 106 ? 12.164 -9.109 -7.844 1 98.81 106 ALA A O 1
ATOM 789 N N . CYS A 1 107 ? 10.828 -10.812 -8.328 1 98.88 107 CYS A N 1
ATOM 790 C CA . CYS A 1 107 ? 10.188 -10.742 -7.023 1 98.88 107 CYS A CA 1
ATOM 791 C C . CYS A 1 107 ? 11.148 -11.188 -5.922 1 98.88 107 CYS A C 1
ATOM 793 O O . CYS A 1 107 ? 11.109 -10.656 -4.812 1 98.88 107 CYS A O 1
ATOM 795 N N . ARG A 1 108 ? 11.945 -12.164 -6.207 1 98.69 108 ARG A N 1
ATOM 796 C CA . ARG A 1 108 ? 12.953 -12.586 -5.234 1 98.69 108 ARG A CA 1
ATOM 797 C C . ARG A 1 108 ? 13.898 -11.445 -4.895 1 98.69 108 ARG A C 1
ATOM 799 O O . ARG A 1 108 ? 14.148 -11.172 -3.719 1 98.69 108 ARG A O 1
ATOM 806 N N . ARG A 1 109 ? 14.367 -10.828 -5.859 1 98.75 109 ARG A N 1
ATOM 807 C CA . ARG A 1 109 ? 15.312 -9.727 -5.66 1 98.75 109 ARG A CA 1
ATOM 808 C C . ARG A 1 109 ? 14.641 -8.555 -4.953 1 98.75 109 ARG A C 1
ATOM 810 O O . ARG A 1 109 ? 15.242 -7.934 -4.07 1 98.75 109 ARG A O 1
ATOM 817 N N . ALA A 1 110 ? 13.461 -8.234 -5.383 1 98.75 110 ALA A N 1
ATOM 818 C CA . ALA A 1 110 ? 12.727 -7.145 -4.746 1 98.75 110 ALA A CA 1
ATOM 819 C C . ALA A 1 110 ? 12.445 -7.457 -3.281 1 98.75 110 ALA A C 1
ATOM 821 O O . ALA A 1 110 ? 12.609 -6.594 -2.414 1 98.75 110 ALA A O 1
ATOM 822 N N . GLY A 1 111 ? 12 -8.688 -3.084 1 98.62 111 GLY A N 1
ATOM 823 C CA . GLY A 1 111 ? 11.727 -9.086 -1.711 1 98.62 111 GLY A CA 1
ATOM 824 C C . GLY A 1 111 ? 12.938 -8.969 -0.806 1 98.62 111 GLY A C 1
ATOM 825 O O . GLY A 1 111 ? 12.836 -8.469 0.317 1 98.62 111 GLY A O 1
ATOM 826 N N . GLU A 1 112 ? 14.07 -9.398 -1.233 1 97.94 112 GLU A N 1
ATOM 827 C CA . GLU A 1 112 ? 15.32 -9.297 -0.482 1 97.94 112 GLU A CA 1
ATOM 828 C C . GLU A 1 112 ? 15.664 -7.84 -0.187 1 97.94 112 GLU A C 1
ATOM 830 O O . GLU A 1 112 ? 16.078 -7.512 0.926 1 97.94 112 GLU A O 1
ATOM 835 N N . SER A 1 113 ? 15.508 -7.039 -1.171 1 97.69 113 SER A N 1
ATOM 836 C CA . SER A 1 113 ? 15.797 -5.621 -0.987 1 97.69 113 SER A CA 1
ATOM 837 C C . SER A 1 113 ? 14.836 -4.988 0.013 1 97.69 113 SER A C 1
ATOM 839 O O . SER A 1 113 ? 15.242 -4.172 0.842 1 97.69 113 SER A O 1
ATOM 841 N N . CYS A 1 114 ? 13.578 -5.324 -0.052 1 97.62 114 CYS A N 1
ATOM 842 C CA . CYS A 1 114 ? 12.594 -4.801 0.886 1 97.62 114 CYS A CA 1
ATOM 843 C C . CYS A 1 114 ? 12.93 -5.211 2.314 1 97.62 114 CYS A C 1
ATOM 845 O O . CYS A 1 114 ? 12.727 -4.434 3.252 1 97.62 114 CYS A O 1
ATOM 847 N N . GLN A 1 115 ? 13.383 -6.418 2.451 1 95.31 115 GLN A N 1
ATOM 848 C CA . GLN A 1 115 ? 13.773 -6.875 3.779 1 95.31 115 GLN A CA 1
ATOM 849 C C . GLN A 1 115 ? 14.875 -5.992 4.363 1 95.31 115 GLN A C 1
ATOM 851 O O . GLN A 1 115 ? 14.883 -5.707 5.562 1 95.31 115 GLN A O 1
ATOM 856 N N . LYS A 1 116 ? 15.727 -5.547 3.551 1 91.94 116 LYS A N 1
ATOM 857 C CA . LYS A 1 116 ? 16.812 -4.68 3.994 1 91.94 116 LYS A CA 1
ATOM 858 C C . LYS A 1 116 ? 16.281 -3.314 4.43 1 91.94 116 LYS A C 1
ATOM 860 O O . LYS A 1 116 ? 16.859 -2.662 5.297 1 91.94 116 LYS A O 1
ATOM 865 N N . MET A 1 117 ? 15.211 -2.898 3.781 1 91.5 117 MET A N 1
ATOM 866 C CA . MET A 1 117 ? 14.625 -1.603 4.109 1 91.5 117 MET A CA 1
ATOM 867 C C . MET A 1 117 ? 13.898 -1.655 5.449 1 91.5 117 MET A C 1
ATOM 869 O O . MET A 1 117 ? 13.648 -0.618 6.066 1 91.5 117 MET A O 1
ATOM 873 N N . THR A 1 118 ? 13.328 -2.822 5.852 1 81.06 118 THR A N 1
ATOM 874 C CA . THR A 1 118 ? 12.648 -2.988 7.133 1 81.06 118 THR A CA 1
ATOM 875 C C . THR A 1 118 ? 13.57 -2.621 8.289 1 81.06 118 THR A C 1
ATOM 877 O O . THR A 1 118 ? 13.141 -2.012 9.266 1 81.06 118 THR A O 1
ATOM 880 N N . TYR A 1 119 ? 14.828 -2.912 8.172 1 65.31 119 TYR A N 1
ATOM 881 C CA . TYR A 1 119 ? 15.836 -2.729 9.211 1 65.31 119 TYR A CA 1
ATOM 882 C C . TYR A 1 119 ? 16.469 -1.344 9.125 1 65.31 119 TYR A C 1
ATOM 884 O O . TYR A 1 119 ? 16.922 -0.796 10.133 1 65.31 119 TYR A O 1
ATOM 892 N N . ALA A 1 120 ? 16.641 -0.919 7.91 1 55 120 ALA A N 1
ATOM 893 C CA . ALA A 1 120 ? 17.312 0.368 7.773 1 55 120 ALA A CA 1
ATOM 894 C C . ALA A 1 120 ? 16.562 1.463 8.531 1 55 120 ALA A C 1
ATOM 896 O O . ALA A 1 120 ? 17.188 2.393 9.055 1 55 120 ALA A O 1
ATOM 897 N N . ASP A 1 121 ? 15.25 1.48 8.516 1 54.59 121 ASP A N 1
ATOM 898 C CA . ASP A 1 121 ? 14.539 2.539 9.234 1 54.59 121 ASP A CA 1
ATOM 899 C C . ASP A 1 121 ? 14.711 2.385 10.742 1 54.59 121 ASP A C 1
ATOM 901 O O . ASP A 1 121 ? 14.75 3.377 11.477 1 54.59 121 ASP A O 1
ATOM 905 N N . SER A 1 122 ? 14.727 1.1 11.195 1 50.38 122 SER A N 1
ATOM 906 C CA . SER A 1 122 ? 14.969 0.951 12.633 1 50.38 122 SER A CA 1
ATOM 907 C C . SER A 1 122 ? 16.266 1.645 13.039 1 50.38 122 SER A C 1
ATOM 909 O O . SER A 1 122 ? 16.406 2.092 14.188 1 50.38 122 SER A O 1
ATOM 911 N N . SER A 1 123 ? 17.219 1.577 12.203 1 44.62 123 SER A N 1
ATOM 912 C CA . SER A 1 123 ? 18.453 2.252 12.578 1 44.62 123 SER A CA 1
ATOM 913 C C . SER A 1 123 ? 18.312 3.768 12.5 1 44.62 123 SER A C 1
ATOM 915 O O . SER A 1 123 ? 19.141 4.508 13.016 1 44.62 123 SER A O 1
ATOM 917 N N . LEU A 1 124 ? 17.609 4.195 11.492 1 44.03 124 LEU A N 1
ATOM 918 C CA . LEU A 1 124 ? 17.438 5.641 11.5 1 44.03 124 LEU A CA 1
ATOM 919 C C . LEU A 1 124 ? 16.562 6.074 12.68 1 44.03 124 LEU A C 1
ATOM 921 O O . LEU A 1 124 ? 15.508 5.484 12.922 1 44.03 124 LEU A O 1
ATOM 925 N N . GLY A 1 125 ? 16.734 6.273 13.906 1 36.06 125 GLY A N 1
ATOM 926 C CA . GLY A 1 125 ? 16.203 6.672 15.195 1 36.06 125 GLY A CA 1
ATOM 927 C C . GLY A 1 125 ? 14.727 7.023 15.141 1 36.06 125 GLY A C 1
ATOM 928 O O . GLY A 1 125 ? 14.242 7.562 14.141 1 36.06 125 GLY A O 1
ATOM 929 N N . ALA A 1 126 ? 13.812 6.23 15.727 1 37.59 126 ALA A N 1
ATOM 930 C CA . ALA A 1 126 ? 12.461 6.562 16.188 1 37.59 126 ALA A CA 1
ATOM 931 C C . ALA A 1 126 ? 12.367 8.031 16.594 1 37.59 126 ALA A C 1
ATOM 933 O O . ALA A 1 126 ? 12.555 8.367 17.766 1 37.59 126 ALA A O 1
ATOM 934 N N . THR A 1 127 ? 13.008 9 16.016 1 31.77 127 THR A N 1
ATOM 935 C CA . THR A 1 127 ? 12.633 10.297 16.562 1 31.77 127 THR A CA 1
ATOM 936 C C . THR A 1 127 ? 11.141 10.562 16.359 1 31.77 127 THR A C 1
ATOM 938 O O . THR A 1 127 ? 10.711 10.914 15.266 1 31.77 127 THR A O 1
ATOM 941 N N . VAL A 1 128 ? 10.273 9.656 16.375 1 28.16 128 VAL A N 1
ATOM 942 C CA . VAL A 1 128 ? 8.906 10.078 16.688 1 28.16 128 VAL A CA 1
ATOM 943 C C . VAL A 1 128 ? 8.836 10.578 18.125 1 28.16 128 VAL A C 1
ATOM 945 O O . VAL A 1 128 ? 9.445 10 19.031 1 28.16 128 VAL A O 1
ATOM 948 N N . MET B 1 1 ? -30.297 -22.969 8.461 1 37.5 1 MET B N 1
ATOM 949 C CA . MET B 1 1 ? -29.609 -22.656 7.211 1 37.5 1 MET B CA 1
ATOM 950 C C . MET B 1 1 ? -28.969 -21.266 7.273 1 37.5 1 MET B C 1
ATOM 952 O O . MET B 1 1 ? -28.266 -20.859 6.352 1 37.5 1 MET B O 1
ATOM 956 N N . ASP B 1 2 ? -29.562 -20.188 7.867 1 45.78 2 ASP B N 1
ATOM 957 C CA . ASP B 1 2 ? -29.609 -18.734 7.879 1 45.78 2 ASP B CA 1
ATOM 958 C C . ASP B 1 2 ? -28.359 -18.156 8.523 1 45.78 2 ASP B C 1
ATOM 960 O O . ASP B 1 2 ? -28.203 -16.938 8.617 1 45.78 2 ASP B O 1
ATOM 964 N N . GLY B 1 3 ? -27.688 -18.75 9.43 1 47.72 3 GLY B N 1
ATOM 965 C CA . GLY B 1 3 ? -26.688 -18.188 10.336 1 47.72 3 GLY B CA 1
ATOM 966 C C . GLY B 1 3 ? -25.359 -17.938 9.672 1 47.72 3 GLY B C 1
ATOM 967 O O . GLY B 1 3 ? -24.469 -17.328 10.266 1 47.72 3 GLY B O 1
ATOM 968 N N . SER B 1 4 ? -24.75 -18.797 8.867 1 47.84 4 SER B N 1
ATOM 969 C CA . SER B 1 4 ? -23.469 -18.766 8.164 1 47.84 4 SER B CA 1
ATOM 970 C C . SER B 1 4 ? -23.406 -17.594 7.195 1 47.84 4 SER B C 1
ATOM 972 O O . SER B 1 4 ? -22.312 -17.094 6.887 1 47.84 4 SER B O 1
ATOM 974 N N . TYR B 1 5 ? -24.453 -17.297 6.418 1 51.78 5 TYR B N 1
ATOM 975 C CA . TYR B 1 5 ? -24.641 -16.125 5.555 1 51.78 5 TYR B CA 1
ATOM 976 C C . TYR B 1 5 ? -24.391 -14.836 6.32 1 51.78 5 TYR B C 1
ATOM 978 O O . TYR B 1 5 ? -23.984 -13.828 5.734 1 51.78 5 TYR B O 1
ATOM 986 N N . SER B 1 6 ? -24.547 -14.781 7.688 1 59.06 6 SER B N 1
ATOM 987 C CA . SER B 1 6 ? -24.594 -13.586 8.523 1 59.06 6 SER B CA 1
ATOM 988 C C . SER B 1 6 ? -23.188 -13.055 8.805 1 59.06 6 SER B C 1
ATOM 990 O O . SER B 1 6 ? -22.938 -11.859 8.648 1 59.06 6 SER B O 1
ATOM 992 N N . ALA B 1 7 ? -22.359 -13.969 9.203 1 57.34 7 ALA B N 1
ATOM 993 C CA . ALA B 1 7 ? -21.016 -13.492 9.555 1 57.34 7 ALA B CA 1
ATOM 994 C C . ALA B 1 7 ? -20.25 -13.062 8.312 1 57.34 7 ALA B C 1
ATOM 996 O O . ALA B 1 7 ? -19.578 -12.031 8.32 1 57.34 7 ALA B O 1
ATOM 997 N N . GLU B 1 8 ? -20.375 -13.891 7.266 1 64 8 GLU B N 1
ATOM 998 C CA . GLU B 1 8 ? -19.688 -13.547 6.02 1 64 8 GLU B CA 1
ATOM 999 C C . GLU B 1 8 ? -20.266 -12.266 5.418 1 64 8 GLU B C 1
ATOM 1001 O O . GLU B 1 8 ? -19.516 -11.43 4.898 1 64 8 GLU B O 1
ATOM 1006 N N . SER B 1 9 ? -21.562 -12.18 5.426 1 68.75 9 SER B N 1
ATOM 1007 C CA . SER B 1 9 ? -22.203 -10.977 4.91 1 68.75 9 SER B CA 1
ATOM 1008 C C . SER B 1 9 ? -21.797 -9.75 5.711 1 68.75 9 SER B C 1
ATOM 1010 O O . SER B 1 9 ? -21.578 -8.672 5.145 1 68.75 9 SER B O 1
ATOM 1012 N N . ASN B 1 10 ? -21.547 -9.977 7.012 1 74.94 10 ASN B N 1
ATOM 1013 C CA . ASN B 1 10 ? -21.141 -8.867 7.867 1 74.94 10 ASN B CA 1
ATOM 1014 C C . ASN B 1 10 ? -19.719 -8.406 7.547 1 74.94 10 ASN B C 1
ATOM 1016 O O . ASN B 1 10 ? -19.453 -7.203 7.5 1 74.94 10 ASN B O 1
ATOM 1020 N N . VAL B 1 11 ? -18.984 -9.414 7.227 1 76.06 11 VAL B N 1
ATOM 1021 C CA . VAL B 1 11 ? -17.594 -9.047 6.926 1 76.06 11 VAL B CA 1
ATOM 1022 C C . VAL B 1 11 ? -17.531 -8.32 5.586 1 76.06 11 VAL B C 1
ATOM 1024 O O . VAL B 1 11 ? -16.812 -7.336 5.441 1 76.06 11 VAL B O 1
ATOM 1027 N N . GLN B 1 12 ? -18.359 -8.758 4.707 1 82.81 12 GLN B N 1
ATOM 1028 C CA . GLN B 1 12 ? -18.391 -8.109 3.4 1 82.81 12 GLN B CA 1
ATOM 1029 C C . GLN B 1 12 ? -18.922 -6.688 3.498 1 82.81 12 GLN B C 1
ATOM 1031 O O . GLN B 1 12 ? -18.422 -5.785 2.812 1 82.81 12 GLN B O 1
ATOM 1036 N N . ASP B 1 13 ? -19.844 -6.566 4.359 1 88.06 13 ASP B N 1
ATOM 1037 C CA . ASP B 1 13 ? -20.391 -5.23 4.566 1 88.06 13 ASP B CA 1
ATOM 1038 C C . ASP B 1 13 ? -19.359 -4.312 5.219 1 88.06 13 ASP B C 1
ATOM 1040 O O . ASP B 1 13 ? -19.234 -3.146 4.836 1 88.06 13 ASP B O 1
ATOM 1044 N N . GLN B 1 14 ? -18.703 -4.828 6.176 1 90.81 14 GLN B N 1
ATOM 1045 C CA . GLN B 1 14 ? -17.688 -4.039 6.855 1 90.81 14 GLN B CA 1
ATOM 1046 C C . GLN B 1 14 ? -16.531 -3.689 5.91 1 90.81 14 GLN B C 1
ATOM 1048 O O . GLN B 1 14 ? -15.992 -2.584 5.969 1 90.81 14 GLN B O 1
ATOM 1053 N N . MET B 1 15 ? -16.312 -4.605 5.07 1 94 15 MET B N 1
ATOM 1054 C CA . MET B 1 15 ? -15.242 -4.367 4.109 1 94 15 MET B CA 1
ATOM 1055 C C . MET B 1 15 ? -15.641 -3.289 3.105 1 94 15 MET B C 1
ATOM 1057 O O . MET B 1 15 ? -14.844 -2.41 2.781 1 94 15 MET B O 1
ATOM 1061 N N . GLN B 1 16 ? -16.891 -3.357 2.641 1 96.06 16 GLN B N 1
ATOM 1062 C CA . GLN B 1 16 ? -17.359 -2.338 1.709 1 96.06 16 GLN B CA 1
ATOM 1063 C C . GLN B 1 16 ? -17.375 -0.96 2.363 1 96.06 16 GLN B C 1
ATOM 1065 O O . GLN B 1 16 ? -17.016 0.036 1.734 1 96.06 16 GLN B O 1
ATOM 1070 N N . GLN B 1 17 ? -17.781 -0.907 3.596 1 97.19 17 GLN B N 1
ATOM 1071 C CA . GLN B 1 17 ? -17.75 0.359 4.32 1 97.19 17 GLN B CA 1
ATOM 1072 C C . GLN B 1 17 ? -16.328 0.895 4.438 1 97.19 17 GLN B C 1
ATOM 1074 O O . GLN B 1 17 ? -16.094 2.092 4.254 1 97.19 17 GLN B O 1
ATOM 1079 N N . CYS B 1 18 ? -15.43 0.023 4.746 1 97.75 18 CYS B N 1
ATOM 1080 C CA . CYS B 1 18 ? -14.039 0.436 4.875 1 97.75 18 CYS B CA 1
ATOM 1081 C C . CYS B 1 18 ? -13.492 0.934 3.541 1 97.75 18 CYS B C 1
ATOM 1083 O O . CYS B 1 18 ? -12.766 1.926 3.494 1 97.75 18 CYS B O 1
ATOM 1085 N N . ILE B 1 19 ? -13.867 0.296 2.484 1 98.5 19 ILE B N 1
ATOM 1086 C CA . ILE B 1 19 ? -13.461 0.726 1.151 1 98.5 19 ILE B CA 1
ATOM 1087 C C . ILE B 1 19 ? -13.953 2.15 0.899 1 98.5 19 ILE B C 1
ATOM 1089 O O . ILE B 1 19 ? -13.164 3.021 0.514 1 98.5 19 ILE B O 1
ATOM 1093 N N . ASP B 1 20 ? -15.203 2.408 1.173 1 98.75 20 ASP B N 1
ATOM 1094 C CA . ASP B 1 20 ? -15.797 3.719 0.919 1 98.75 20 ASP B CA 1
ATOM 1095 C C . ASP B 1 20 ? -15.117 4.801 1.76 1 98.75 20 ASP B C 1
ATOM 1097 O O . ASP B 1 20 ? -14.836 5.891 1.263 1 98.75 20 ASP B O 1
ATOM 1101 N N . LEU B 1 21 ? -14.859 4.5 2.953 1 98.88 21 LEU B N 1
ATOM 1102 C CA . LEU B 1 21 ? -14.234 5.453 3.865 1 98.88 21 LEU B CA 1
ATOM 1103 C C . LEU B 1 21 ? -12.789 5.727 3.455 1 98.88 21 LEU B C 1
ATOM 1105 O O . LEU B 1 21 ? -12.344 6.875 3.486 1 98.88 21 LEU B O 1
ATOM 1109 N N . CYS B 1 22 ? -12.078 4.691 3.072 1 98.88 22 CYS B N 1
ATOM 1110 C CA . CYS B 1 22 ? -10.703 4.859 2.605 1 98.88 22 CYS B CA 1
ATOM 1111 C C . CYS B 1 22 ? -10.656 5.727 1.356 1 98.88 22 CYS B C 1
ATOM 1113 O O . CYS B 1 22 ? -9.797 6.602 1.235 1 98.88 22 CYS B O 1
ATOM 1115 N N . LEU B 1 23 ? -11.562 5.516 0.439 1 98.94 23 LEU B N 1
ATOM 1116 C CA . LEU B 1 23 ? -11.562 6.285 -0.801 1 98.94 23 LEU B CA 1
ATOM 1117 C C . LEU B 1 23 ? -11.945 7.738 -0.541 1 98.94 23 LEU B C 1
ATOM 1119 O O . LEU B 1 23 ? -11.414 8.648 -1.187 1 98.94 23 LEU B O 1
ATOM 1123 N N . LYS B 1 24 ? -12.828 7.93 0.367 1 98.88 24 LYS B N 1
ATOM 1124 C CA . LYS B 1 24 ? -13.148 9.297 0.767 1 98.88 24 LYS B CA 1
ATOM 1125 C C . LYS B 1 24 ? -11.938 9.984 1.396 1 98.88 24 LYS B C 1
ATOM 1127 O O . LYS B 1 24 ? -11.633 11.133 1.063 1 98.88 24 LYS B O 1
ATOM 1132 N N . ALA B 1 25 ? -11.289 9.312 2.279 1 98.88 25 ALA B N 1
ATOM 1133 C CA . ALA B 1 25 ? -10.086 9.859 2.908 1 98.88 25 ALA B CA 1
ATOM 1134 C C . ALA B 1 25 ? -9 10.133 1.872 1 98.88 25 ALA B C 1
ATOM 1136 O O . ALA B 1 25 ? -8.32 11.156 1.93 1 98.88 25 ALA B O 1
ATOM 1137 N N . HIS B 1 26 ? -8.852 9.227 0.95 1 98.94 26 HIS B N 1
ATOM 1138 C CA . HIS B 1 26 ? -7.906 9.422 -0.141 1 98.94 26 HIS B CA 1
ATOM 1139 C C . HIS B 1 26 ? -8.133 10.758 -0.842 1 98.94 26 HIS B C 1
ATOM 1141 O O . HIS B 1 26 ? -7.207 11.555 -0.99 1 98.94 26 HIS B O 1
ATOM 1147 N N . ASP B 1 27 ? -9.328 10.969 -1.249 1 98.88 27 ASP B N 1
ATOM 1148 C CA . ASP B 1 27 ? -9.68 12.164 -2.016 1 98.88 27 ASP B CA 1
ATOM 1149 C C . ASP B 1 27 ? -9.422 13.43 -1.208 1 98.88 27 ASP B C 1
ATOM 1151 O O . ASP B 1 27 ? -8.844 14.391 -1.719 1 98.88 27 ASP B O 1
ATOM 1155 N N . LEU B 1 28 ? -9.82 13.406 -0.004 1 98.81 28 LEU B N 1
ATOM 1156 C CA . LEU B 1 28 ? -9.703 14.602 0.829 1 98.81 28 LEU B CA 1
ATOM 1157 C C . LEU B 1 28 ? -8.25 14.867 1.198 1 98.81 28 LEU B C 1
ATOM 1159 O O . LEU B 1 28 ? -7.832 16.016 1.318 1 98.81 28 LEU B O 1
ATOM 1163 N N . CYS B 1 29 ? -7.488 13.797 1.387 1 98.75 29 CYS B N 1
ATOM 1164 C CA . CYS B 1 29 ? -6.066 13.984 1.648 1 98.75 29 CYS B CA 1
ATOM 1165 C C . CYS B 1 29 ? -5.367 14.609 0.45 1 98.75 29 CYS B C 1
ATOM 1167 O O . CYS B 1 29 ? -4.531 15.508 0.612 1 98.75 29 CYS B O 1
ATOM 1169 N N . LEU B 1 30 ? -5.684 14.172 -0.759 1 98.5 30 LEU B N 1
ATOM 1170 C CA . LEU B 1 30 ? -5.078 14.758 -1.949 1 98.5 30 LEU B CA 1
ATOM 1171 C C . LEU B 1 30 ? -5.449 16.234 -2.08 1 98.5 30 LEU B C 1
ATOM 1173 O O . LEU B 1 30 ? -4.578 17.078 -2.318 1 98.5 30 LEU B O 1
ATOM 1177 N N . ALA B 1 31 ? -6.723 16.484 -1.867 1 98.06 31 ALA B N 1
ATOM 1178 C CA . ALA B 1 31 ? -7.188 17.859 -1.946 1 98.06 31 ALA B CA 1
ATOM 1179 C C . ALA B 1 31 ? -6.516 18.734 -0.885 1 98.06 31 ALA B C 1
ATOM 1181 O O . ALA B 1 31 ? -6.137 19.875 -1.155 1 98.06 31 ALA B O 1
ATOM 1182 N N . SER B 1 32 ? -6.383 18.188 0.283 1 97.06 32 SER B N 1
ATOM 1183 C CA . SER B 1 32 ? -5.781 18.938 1.384 1 97.06 32 SER B CA 1
ATOM 1184 C C . SER B 1 32 ? -4.297 19.188 1.141 1 97.06 32 SER B C 1
ATOM 1186 O O . SER B 1 32 ? -3.762 20.219 1.518 1 97.06 32 SER B O 1
ATOM 1188 N N . ALA B 1 33 ? -3.633 18.203 0.559 1 96.62 33 ALA B N 1
ATOM 1189 C CA . ALA B 1 33 ? -2.234 18.406 0.191 1 96.62 33 ALA B CA 1
ATOM 1190 C C . ALA B 1 33 ? -2.084 19.562 -0.787 1 96.62 33 ALA B C 1
ATOM 1192 O O . ALA B 1 33 ? -1.2 20.406 -0.626 1 96.62 33 ALA B O 1
ATOM 1193 N N . MET B 1 34 ? -2.939 19.594 -1.762 1 95.81 34 MET B N 1
ATOM 1194 C CA . MET B 1 34 ? -2.893 20.672 -2.746 1 95.81 34 MET B CA 1
ATOM 1195 C C . MET B 1 34 ? -3.197 22.016 -2.094 1 95.81 34 MET B C 1
ATOM 1197 O O . MET B 1 34 ? -2.547 23.016 -2.395 1 95.81 34 MET B O 1
ATOM 1201 N N . ARG B 1 35 ? -4.164 21.969 -1.244 1 93.62 35 ARG B N 1
ATOM 1202 C CA . ARG B 1 35 ? -4.508 23.188 -0.542 1 93.62 35 ARG B CA 1
ATOM 1203 C C . ARG B 1 35 ? -3.32 23.719 0.258 1 93.62 35 ARG B C 1
ATOM 1205 O O . ARG B 1 35 ? -3.041 24.922 0.251 1 93.62 35 ARG B O 1
ATOM 1212 N N . ARG B 1 36 ? -2.65 22.844 0.991 1 92.88 36 ARG B N 1
ATOM 1213 C CA . ARG B 1 36 ? -1.478 23.25 1.757 1 92.88 36 ARG B CA 1
ATOM 1214 C C . ARG B 1 36 ? -0.433 23.906 0.853 1 92.88 36 ARG B C 1
ATOM 1216 O O . ARG B 1 36 ? 0.17 24.922 1.216 1 92.88 36 ARG B O 1
ATOM 1223 N N . ILE B 1 37 ? -0.23 23.422 -0.295 1 92.75 37 ILE B N 1
ATOM 1224 C CA . ILE B 1 37 ? 0.753 23.938 -1.241 1 92.75 37 ILE B CA 1
ATOM 1225 C C . ILE B 1 37 ? 0.31 25.312 -1.749 1 92.75 37 ILE B C 1
ATOM 1227 O O . ILE B 1 37 ? 1.129 26.219 -1.887 1 92.75 37 ILE B O 1
ATOM 1231 N N . GLU B 1 38 ? -0.942 25.453 -1.965 1 91.94 38 GLU B N 1
ATOM 1232 C CA . GLU B 1 38 ? -1.504 26.719 -2.459 1 91.94 38 GLU B CA 1
ATOM 1233 C C . GLU B 1 38 ? -1.37 27.828 -1.422 1 91.94 38 GLU B C 1
ATOM 1235 O O . GLU B 1 38 ? -1.129 28.984 -1.771 1 91.94 38 GLU B O 1
ATOM 1240 N N . LEU B 1 39 ? -1.638 27.469 -0.168 1 88.75 39 LEU B N 1
ATOM 1241 C CA . LEU B 1 39 ? -1.522 28.438 0.91 1 88.75 39 LEU B CA 1
ATOM 1242 C C . LEU B 1 39 ? -0.086 28.938 1.046 1 88.75 39 LEU B C 1
ATOM 1244 O O . LEU B 1 39 ? 0.148 30.094 1.371 1 88.75 39 LEU B O 1
ATOM 1248 N N . GLY B 1 40 ? 0.871 28.078 0.771 1 85.56 40 GLY B N 1
ATOM 1249 C CA . GLY B 1 40 ? 2.275 28.469 0.805 1 85.56 40 GLY B CA 1
ATOM 1250 C C . GLY B 1 40 ? 2.807 28.656 2.211 1 85.56 40 GLY B C 1
ATOM 1251 O O . GLY B 1 40 ? 2.213 28.172 3.178 1 85.56 40 GLY B O 1
ATOM 1252 N N . GLY B 1 41 ? 4.051 29.203 2.279 1 80.06 41 GLY B N 1
ATOM 1253 C CA . GLY B 1 41 ? 4.664 29.531 3.555 1 80.06 41 GLY B CA 1
ATOM 1254 C C . GLY B 1 41 ? 4.895 28.328 4.441 1 80.06 41 GLY B C 1
ATOM 1255 O O . GLY B 1 41 ? 5.293 27.266 3.959 1 80.06 41 GLY B O 1
ATOM 1256 N N . GLU B 1 42 ? 4.699 28.562 5.797 1 67.75 42 GLU B N 1
ATOM 1257 C CA . GLU B 1 42 ? 4.887 27.516 6.805 1 67.75 42 GLU B CA 1
ATOM 1258 C C . GLU B 1 42 ? 3.887 26.391 6.621 1 67.75 42 GLU B C 1
ATOM 1260 O O . GLU B 1 42 ? 4.152 25.25 7.016 1 67.75 42 GLU B O 1
ATOM 1265 N N . ALA B 1 43 ? 2.734 26.719 5.934 1 64.75 43 ALA B N 1
ATOM 1266 C CA . ALA B 1 43 ? 1.671 25.734 5.758 1 64.75 43 ALA B CA 1
ATOM 1267 C C . ALA B 1 43 ? 2.086 24.656 4.77 1 64.75 43 ALA B C 1
ATOM 1269 O O . ALA B 1 43 ? 1.646 23.5 4.875 1 64.75 43 ALA B O 1
ATOM 1270 N N . ALA B 1 44 ? 2.932 25.047 3.811 1 69 44 ALA B N 1
ATOM 1271 C CA . ALA B 1 44 ? 3.391 24.125 2.773 1 69 44 ALA B CA 1
ATOM 1272 C C . ALA B 1 44 ? 4.504 23.234 3.297 1 69 44 ALA B C 1
ATOM 1274 O O . ALA B 1 44 ? 5.246 22.625 2.516 1 69 44 ALA B O 1
ATOM 1275 N N . GLY B 1 45 ? 4.535 23.109 4.613 1 82.75 45 GLY B N 1
ATOM 1276 C CA . GLY B 1 45 ? 5.605 22.297 5.16 1 82.75 45 GLY B CA 1
ATOM 1277 C C . GLY B 1 45 ? 5.688 20.922 4.523 1 82.75 45 GLY B C 1
ATOM 1278 O O . GLY B 1 45 ? 4.664 20.344 4.152 1 82.75 45 GLY B O 1
ATOM 1279 N N . LEU B 1 46 ? 6.809 20.453 4.184 1 88.31 46 LEU B N 1
ATOM 1280 C CA . LEU B 1 46 ? 7.102 19.188 3.514 1 88.31 46 LEU B CA 1
ATOM 1281 C C . LEU B 1 46 ? 6.504 18.016 4.281 1 88.31 46 LEU B C 1
ATOM 1283 O O . LEU B 1 46 ? 5.891 17.125 3.684 1 88.31 46 LEU B O 1
ATOM 1287 N N . ALA B 1 47 ? 6.543 18.125 5.562 1 91.5 47 ALA B N 1
ATOM 1288 C CA . ALA B 1 47 ? 6.16 16.969 6.379 1 91.5 47 ALA B CA 1
ATOM 1289 C C . ALA B 1 47 ? 4.652 16.75 6.348 1 91.5 47 ALA B C 1
ATOM 1291 O O . ALA B 1 47 ? 4.184 15.641 6.082 1 91.5 47 ALA B O 1
ATOM 1292 N N . PRO B 1 48 ? 3.898 17.906 6.465 1 93.06 48 PRO B N 1
ATOM 1293 C CA . PRO B 1 48 ? 2.453 17.688 6.41 1 93.06 48 PRO B CA 1
ATOM 1294 C C . PRO B 1 48 ? 1.975 17.25 5.023 1 93.06 48 PRO B C 1
ATOM 1296 O O . PRO B 1 48 ? 1.068 16.422 4.91 1 93.06 48 PRO B O 1
ATOM 1299 N N . VAL B 1 49 ? 2.523 17.828 3.969 1 95.31 49 VAL B N 1
ATOM 1300 C CA . VAL B 1 49 ? 2.141 17.453 2.609 1 95.31 49 VAL B CA 1
ATOM 1301 C C . VAL B 1 49 ? 2.49 15.992 2.352 1 95.31 49 VAL B C 1
ATOM 1303 O O . VAL B 1 49 ? 1.684 15.242 1.797 1 95.31 49 VAL B O 1
ATOM 1306 N N . ARG B 1 50 ? 3.635 15.594 2.785 1 96.69 50 ARG B N 1
ATOM 1307 C CA . ARG B 1 50 ? 4.07 14.211 2.629 1 96.69 50 ARG B CA 1
ATOM 1308 C C . ARG B 1 50 ? 3.125 13.258 3.354 1 96.69 50 ARG B C 1
ATOM 1310 O O . ARG B 1 50 ? 2.756 12.211 2.812 1 96.69 50 ARG B O 1
ATOM 1317 N N . LEU B 1 51 ? 2.797 13.617 4.562 1 97.25 51 LEU B N 1
ATOM 1318 C CA . LEU B 1 51 ? 1.9 12.781 5.355 1 97.25 51 LEU B CA 1
ATOM 1319 C C . LEU B 1 51 ? 0.549 12.625 4.664 1 97.25 51 LEU B C 1
ATOM 1321 O O . LEU B 1 51 ? -0.012 11.531 4.633 1 97.25 51 LEU B O 1
ATOM 1325 N N . LEU B 1 52 ? 0.05 13.734 4.105 1 98.25 52 LEU B N 1
ATOM 1326 C CA . LEU B 1 52 ? -1.215 13.688 3.379 1 98.25 52 LEU B CA 1
ATOM 1327 C C . LEU B 1 52 ? -1.113 12.773 2.166 1 98.25 52 LEU B C 1
ATOM 1329 O O . LEU B 1 52 ? -2.016 11.969 1.914 1 98.25 52 LEU B O 1
ATOM 1333 N N . LEU B 1 53 ? -0.046 12.844 1.441 1 98.44 53 LEU B N 1
ATOM 1334 C CA . LEU B 1 53 ? 0.151 12 0.265 1 98.44 53 LEU B CA 1
ATOM 1335 C C . LEU B 1 53 ? 0.314 10.539 0.663 1 98.44 53 LEU B C 1
ATOM 1337 O O . LEU B 1 53 ? -0.172 9.641 -0.032 1 98.44 53 LEU B O 1
ATOM 1341 N N . ASP B 1 54 ? 1.006 10.312 1.777 1 98.62 54 ASP B N 1
ATOM 1342 C CA . ASP B 1 54 ? 1.141 8.945 2.283 1 98.62 54 ASP B CA 1
ATOM 1343 C C . ASP B 1 54 ? -0.225 8.344 2.6 1 98.62 54 ASP B C 1
ATOM 1345 O O . ASP B 1 54 ? -0.509 7.207 2.219 1 98.62 54 ASP B O 1
ATOM 1349 N N . CYS B 1 55 ? -1.005 9.109 3.23 1 98.88 55 CYS B N 1
ATOM 1350 C CA . CYS B 1 55 ? -2.326 8.641 3.625 1 98.88 55 CYS B CA 1
ATOM 1351 C C . CYS B 1 55 ? -3.197 8.367 2.402 1 98.88 55 CYS B C 1
ATOM 1353 O O . CYS B 1 55 ? -3.865 7.34 2.324 1 98.88 55 CYS B O 1
ATOM 1355 N N . ALA B 1 56 ? -3.152 9.305 1.466 1 98.94 56 ALA B N 1
ATOM 1356 C CA . ALA B 1 56 ? -3.916 9.109 0.236 1 98.94 56 ALA B CA 1
ATOM 1357 C C . ALA B 1 56 ? -3.533 7.801 -0.449 1 98.94 56 ALA B C 1
ATOM 1359 O O . ALA B 1 56 ? -4.402 7.023 -0.844 1 98.94 56 ALA B O 1
ATOM 1360 N N . GLU B 1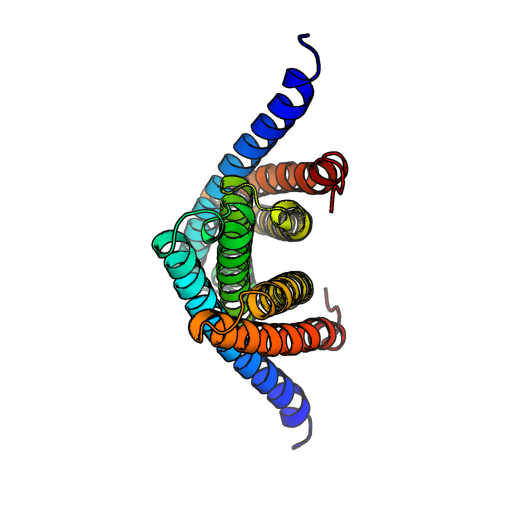 57 ? -2.328 7.566 -0.555 1 98.81 57 GLU B N 1
ATOM 1361 C CA . GLU B 1 57 ? -1.833 6.391 -1.268 1 98.81 57 GLU B CA 1
ATOM 1362 C C . GLU B 1 57 ? -2.162 5.109 -0.512 1 98.81 57 GLU B C 1
ATOM 1364 O O . GLU B 1 57 ? -2.631 4.133 -1.105 1 98.81 57 GLU B O 1
ATOM 1369 N N . LEU B 1 58 ? -1.955 5.078 0.817 1 98.88 58 LEU B N 1
ATOM 1370 C CA . LEU B 1 58 ? -2.197 3.877 1.609 1 98.88 58 LEU B CA 1
ATOM 1371 C C . LEU B 1 58 ? -3.689 3.566 1.682 1 98.88 58 LEU B C 1
ATOM 1373 O O . LEU B 1 58 ? -4.086 2.398 1.663 1 98.88 58 LEU B O 1
ATOM 1377 N N . CYS B 1 59 ? -4.5 4.59 1.707 1 98.94 59 CYS B N 1
ATOM 1378 C CA . CYS B 1 59 ? -5.941 4.379 1.683 1 98.94 59 CYS B CA 1
ATOM 1379 C C . CYS B 1 59 ? -6.383 3.775 0.356 1 98.94 59 CYS B C 1
ATOM 1381 O O . CYS B 1 59 ? -7.195 2.85 0.331 1 98.94 59 CYS B O 1
ATOM 1383 N N . GLN B 1 60 ? -5.859 4.309 -0.733 1 98.88 60 GLN B N 1
ATOM 1384 C CA . GLN B 1 60 ? -6.203 3.748 -2.035 1 98.88 60 GLN B CA 1
ATOM 1385 C C . GLN B 1 60 ? -5.75 2.295 -2.148 1 98.88 60 GLN B C 1
ATOM 1387 O O . GLN B 1 60 ? -6.504 1.438 -2.615 1 98.88 60 GLN B O 1
ATOM 1392 N N . THR B 1 61 ? -4.555 2.045 -1.75 1 98.88 61 THR B N 1
ATOM 1393 C CA . THR B 1 61 ? -4.02 0.688 -1.802 1 98.88 61 THR B CA 1
ATOM 1394 C C . THR B 1 61 ? -4.871 -0.26 -0.962 1 98.88 61 THR B C 1
ATOM 1396 O O . THR B 1 61 ? -5.223 -1.353 -1.413 1 98.88 61 THR B O 1
ATOM 1399 N N . HIS B 1 62 ? -5.227 0.155 0.242 1 98.69 62 HIS B N 1
ATOM 1400 C CA . HIS B 1 62 ? -6.031 -0.688 1.121 1 98.69 62 HIS B CA 1
ATOM 1401 C C . HIS B 1 62 ? -7.395 -0.978 0.509 1 98.69 62 HIS B C 1
ATOM 1403 O O . HIS B 1 62 ? -7.848 -2.125 0.503 1 98.69 62 HIS B O 1
ATOM 1409 N N . ALA B 1 63 ? -7.992 0.029 -0.046 1 98.81 63 ALA B N 1
ATOM 1410 C CA . ALA B 1 63 ? -9.281 -0.148 -0.709 1 98.81 63 ALA B CA 1
ATOM 1411 C C . ALA B 1 63 ? -9.18 -1.16 -1.847 1 98.81 63 ALA B C 1
ATOM 1413 O O . ALA B 1 63 ? -10.031 -2.039 -1.981 1 98.81 63 ALA B O 1
ATOM 1414 N N . ASN B 1 64 ? -8.18 -1.021 -2.662 1 98.62 64 ASN B N 1
ATOM 1415 C CA . ASN B 1 64 ? -7.988 -1.928 -3.789 1 98.62 64 ASN B CA 1
ATOM 1416 C C . ASN B 1 64 ? -7.812 -3.371 -3.324 1 98.62 64 ASN B C 1
ATOM 1418 O O . ASN B 1 64 ? -8.383 -4.293 -3.912 1 98.62 64 ASN B O 1
ATOM 1422 N N . LEU B 1 65 ? -6.957 -3.559 -2.262 1 98.06 65 LEU B N 1
ATOM 1423 C CA . LEU B 1 65 ? -6.727 -4.898 -1.736 1 98.06 65 LEU B CA 1
ATOM 1424 C C . LEU B 1 65 ? -8.031 -5.512 -1.224 1 98.06 65 LEU B C 1
ATOM 1426 O O . LEU B 1 65 ? -8.305 -6.688 -1.472 1 98.06 65 LEU B O 1
ATOM 1430 N N . MET B 1 66 ? -8.812 -4.727 -0.522 1 96.62 66 MET B N 1
ATOM 1431 C CA . MET B 1 66 ? -10.102 -5.219 -0.044 1 96.62 66 MET B CA 1
ATOM 1432 C C . MET B 1 66 ? -11.039 -5.523 -1.212 1 96.62 66 MET B C 1
ATOM 1434 O O . MET B 1 66 ? -11.727 -6.543 -1.208 1 96.62 66 MET B O 1
ATOM 1438 N N . SER B 1 67 ? -11.031 -4.656 -2.184 1 96.81 67 SER B N 1
ATOM 1439 C CA . SER B 1 67 ? -11.938 -4.809 -3.322 1 96.81 67 SER B CA 1
ATOM 1440 C C . SER B 1 67 ? -11.656 -6.102 -4.078 1 96.81 67 SER B C 1
ATOM 1442 O O . SER B 1 67 ? -12.578 -6.742 -4.586 1 96.81 67 SER B O 1
ATOM 1444 N N . ARG B 1 68 ? -10.414 -6.535 -4.133 1 94.94 68 ARG B N 1
ATOM 1445 C CA . ARG B 1 68 ? -10.109 -7.766 -4.855 1 94.94 68 ARG B CA 1
ATOM 1446 C C . ARG B 1 68 ? -9.984 -8.945 -3.9 1 94.94 68 ARG B C 1
ATOM 1448 O O . ARG B 1 68 ? -9.523 -10.023 -4.289 1 94.94 68 ARG B O 1
ATOM 1455 N N . ARG B 1 69 ? -10.352 -8.656 -2.635 1 93.5 69 ARG B N 1
ATOM 1456 C CA . ARG B 1 69 ? -10.398 -9.688 -1.599 1 93.5 69 ARG B CA 1
ATOM 1457 C C . ARG B 1 69 ? -9.016 -10.297 -1.373 1 93.5 69 ARG B C 1
ATOM 1459 O O . ARG B 1 69 ? -8.883 -11.523 -1.267 1 93.5 69 ARG B O 1
ATOM 1466 N N . SER B 1 70 ? -8.117 -9.414 -1.408 1 95.25 70 SER B N 1
ATOM 1467 C CA . SER B 1 70 ? -6.75 -9.844 -1.127 1 95.25 70 SER B CA 1
ATOM 1468 C C . SER B 1 70 ? -6.574 -10.195 0.345 1 95.25 70 SER B C 1
ATOM 1470 O O . SER B 1 70 ? -7.086 -9.5 1.224 1 95.25 70 SER B O 1
ATOM 1472 N N . GLU B 1 71 ? -5.812 -11.211 0.62 1 90.69 71 GLU B N 1
ATOM 1473 C CA . GLU B 1 71 ? -5.48 -11.539 2.002 1 90.69 71 GLU B CA 1
ATOM 1474 C C . GLU B 1 71 ? -4.551 -10.492 2.611 1 90.69 71 GLU B C 1
ATOM 1476 O O . GLU B 1 71 ? -4.449 -10.383 3.834 1 90.69 71 GLU B O 1
ATOM 1481 N N . TYR B 1 72 ? -3.893 -9.711 1.852 1 96.25 72 TYR B N 1
ATOM 1482 C CA . TYR B 1 72 ? -2.918 -8.734 2.328 1 96.25 72 TYR B CA 1
ATOM 1483 C C . TYR B 1 72 ? -3.609 -7.477 2.846 1 96.25 72 TYR B C 1
ATOM 1485 O O . TYR B 1 72 ? -2.977 -6.629 3.477 1 96.25 72 TYR B O 1
ATOM 1493 N N . HIS B 1 73 ? -4.977 -7.363 2.59 1 96.38 73 HIS B N 1
ATOM 1494 C CA . HIS B 1 73 ? -5.664 -6.195 3.121 1 96.38 73 HIS B CA 1
ATOM 1495 C C . HIS B 1 73 ? -5.539 -6.121 4.641 1 96.38 73 HIS B C 1
ATOM 1497 O O . HIS B 1 73 ? -5.371 -5.039 5.203 1 96.38 73 HIS B O 1
ATOM 1503 N N . ALA B 1 74 ? -5.52 -7.305 5.242 1 94.88 74 ALA B N 1
ATOM 1504 C CA . ALA B 1 74 ? -5.461 -7.352 6.703 1 94.88 74 ALA B CA 1
ATOM 1505 C C . ALA B 1 74 ? -4.078 -6.949 7.207 1 94.88 74 ALA B C 1
ATOM 1507 O O . ALA B 1 74 ? -3.949 -6.387 8.297 1 94.88 74 ALA B O 1
ATOM 1508 N N . ARG B 1 75 ? -3.037 -7.227 6.469 1 95.69 75 ARG B N 1
ATOM 1509 C CA . ARG B 1 75 ? -1.674 -6.871 6.848 1 95.69 75 ARG B CA 1
ATOM 1510 C C . ARG B 1 75 ? -1.429 -5.375 6.684 1 95.69 75 ARG B C 1
ATOM 1512 O O . ARG B 1 75 ? -0.658 -4.781 7.438 1 95.69 75 ARG B O 1
ATOM 1519 N N . LEU B 1 76 ? -2.17 -4.816 5.68 1 97.56 76 LEU B N 1
ATOM 1520 C CA . LEU B 1 76 ? -1.993 -3.389 5.434 1 97.56 76 LEU B CA 1
ATOM 1521 C C . LEU B 1 76 ? -2.863 -2.561 6.371 1 97.56 76 LEU B C 1
ATOM 1523 O O . LEU B 1 76 ? -2.584 -1.385 6.613 1 97.56 76 LEU B O 1
ATOM 1527 N N . SER B 1 77 ? -3.898 -3.162 6.926 1 97.25 77 SER B N 1
ATOM 1528 C CA . SER B 1 77 ? -4.934 -2.471 7.684 1 97.25 77 SER B CA 1
ATOM 1529 C C . SER B 1 77 ? -4.332 -1.666 8.836 1 97.25 77 SER B C 1
ATOM 1531 O O . SER B 1 77 ? -4.645 -0.485 9 1 97.25 77 SER B O 1
ATOM 1533 N N . PRO B 1 78 ? -3.412 -2.248 9.648 1 97.12 78 PRO B N 1
ATOM 1534 C CA . PRO B 1 78 ? -2.885 -1.458 10.766 1 97.12 78 PRO B CA 1
ATOM 1535 C C . 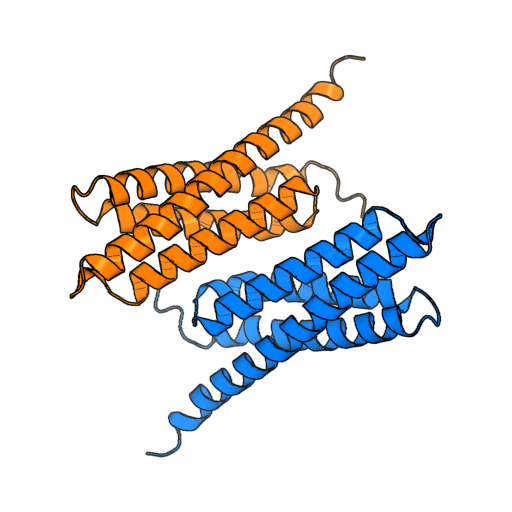PRO B 1 78 ? -2.027 -0.282 10.305 1 97.12 78 PRO B C 1
ATOM 1537 O O . PRO B 1 78 ? -1.979 0.752 10.977 1 97.12 78 PRO B O 1
ATOM 1540 N N . ILE B 1 79 ? -1.345 -0.408 9.227 1 97.62 79 ILE B N 1
ATOM 1541 C CA . ILE B 1 79 ? -0.538 0.681 8.688 1 97.62 79 ILE B CA 1
ATOM 1542 C C . ILE B 1 79 ? -1.449 1.802 8.188 1 97.62 79 ILE B C 1
ATOM 1544 O O . ILE B 1 79 ? -1.195 2.979 8.453 1 97.62 79 ILE B O 1
ATOM 1548 N N . CYS B 1 80 ? -2.496 1.391 7.5 1 98.31 80 CYS B N 1
ATOM 1549 C CA . CYS B 1 80 ? -3.467 2.357 6.996 1 98.31 80 CYS B CA 1
ATOM 1550 C C . CYS B 1 80 ? -4.152 3.086 8.148 1 98.31 80 CYS B C 1
ATOM 1552 O O . CYS B 1 80 ? -4.332 4.305 8.094 1 98.31 80 CYS B O 1
ATOM 1554 N N . ALA B 1 81 ? -4.492 2.328 9.156 1 98.5 81 ALA B N 1
ATOM 1555 C CA . ALA B 1 81 ? -5.105 2.932 10.336 1 98.5 81 ALA B CA 1
ATOM 1556 C C . ALA B 1 81 ? -4.176 3.965 10.969 1 98.5 81 ALA B C 1
ATOM 1558 O O . ALA B 1 81 ? -4.605 5.07 11.305 1 98.5 81 ALA B O 1
ATOM 1559 N N . ALA B 1 82 ? -2.99 3.646 11.086 1 98.25 82 ALA B N 1
ATOM 1560 C CA . ALA B 1 82 ? -2.018 4.508 11.75 1 98.25 82 ALA B CA 1
ATOM 1561 C C . ALA B 1 82 ? -1.831 5.816 10.984 1 98.25 82 ALA B C 1
ATOM 1563 O O . ALA B 1 82 ? -1.804 6.895 11.586 1 98.25 82 ALA B O 1
ATOM 1564 N N . VAL B 1 83 ? -1.67 5.711 9.68 1 98.56 83 VAL B N 1
ATOM 1565 C CA . VAL B 1 83 ? -1.441 6.93 8.914 1 98.56 83 VAL B CA 1
ATOM 1566 C C . VAL B 1 83 ? -2.695 7.801 8.938 1 98.56 83 VAL B C 1
ATOM 1568 O O . VAL B 1 83 ? -2.602 9.031 9 1 98.56 83 VAL B O 1
ATOM 1571 N N . CYS B 1 84 ? -3.859 7.203 8.867 1 98.69 84 CYS B N 1
ATOM 1572 C CA . CYS B 1 84 ? -5.113 7.938 8.953 1 98.69 84 CYS B CA 1
ATOM 1573 C C . CYS B 1 84 ? -5.215 8.695 10.273 1 98.69 84 CYS B C 1
ATOM 1575 O O . CYS B 1 84 ? -5.609 9.859 10.289 1 98.69 84 CYS B O 1
ATOM 1577 N N . GLU B 1 85 ? -4.879 8.016 11.273 1 98.31 85 GLU B N 1
ATOM 1578 C CA . GLU B 1 85 ? -4.926 8.641 12.594 1 98.31 85 GLU B CA 1
ATOM 1579 C C . GLU B 1 85 ? -3.959 9.82 12.68 1 98.31 85 GLU B C 1
ATOM 1581 O O . GLU B 1 85 ? -4.289 10.859 13.25 1 98.31 85 GLU B O 1
ATOM 1586 N N . GLN B 1 86 ? -2.814 9.656 12.164 1 98.12 86 GLN B N 1
ATOM 1587 C CA . GLN B 1 86 ? -1.825 10.727 12.172 1 98.12 86 GLN B CA 1
ATOM 1588 C C . GLN B 1 86 ? -2.318 11.945 11.391 1 98.12 86 GLN B C 1
ATOM 1590 O O . GLN B 1 86 ? -2.172 13.078 11.836 1 98.12 86 GLN B O 1
ATOM 1595 N N . VAL B 1 87 ? -2.895 11.719 10.281 1 98.12 87 VAL B N 1
ATOM 1596 C CA . VAL B 1 87 ? -3.396 12.812 9.461 1 98.12 87 VAL B CA 1
ATOM 1597 C C . VAL B 1 87 ? -4.562 13.508 10.172 1 98.12 87 VAL B C 1
ATOM 1599 O O . VAL B 1 87 ? -4.656 14.734 10.172 1 98.12 87 VAL B O 1
ATOM 1602 N N . ALA B 1 88 ? -5.422 12.648 10.719 1 98.12 88 ALA B N 1
ATOM 1603 C CA . ALA B 1 88 ? -6.551 13.227 11.445 1 98.12 88 ALA B CA 1
ATOM 1604 C C . ALA B 1 88 ? -6.074 14.18 12.539 1 98.12 88 ALA B C 1
ATOM 1606 O O . ALA B 1 88 ? -6.547 15.312 12.633 1 98.12 88 ALA B O 1
ATOM 1607 N N . ALA B 1 89 ? -5.129 13.766 13.312 1 96.62 89 ALA B N 1
ATOM 1608 C CA . ALA B 1 89 ? -4.59 14.57 14.406 1 96.62 89 ALA B CA 1
ATOM 1609 C C . ALA B 1 89 ? -3.939 15.844 13.883 1 96.62 89 ALA B C 1
ATOM 1611 O O . ALA B 1 89 ? -4.172 16.938 14.422 1 96.62 89 ALA B O 1
ATOM 1612 N N . HIS B 1 90 ? -3.176 15.68 12.82 1 94.38 90 HIS B N 1
ATOM 1613 C CA . HIS B 1 90 ? -2.473 16.812 12.242 1 94.38 90 HIS B CA 1
ATOM 1614 C C . HIS B 1 90 ? -3.451 17.812 11.633 1 94.38 90 HIS B C 1
ATOM 1616 O O . HIS B 1 90 ? -3.287 19.031 11.797 1 94.38 90 HIS B O 1
ATOM 1622 N N . SER B 1 91 ? -4.449 17.344 10.945 1 94.38 91 SER B N 1
ATOM 1623 C CA . SER B 1 91 ? -5.402 18.203 10.242 1 94.38 91 SER B CA 1
ATOM 1624 C C . SER B 1 91 ? -6.316 18.922 11.227 1 94.38 91 SER B C 1
ATOM 1626 O O . SER B 1 91 ? -6.77 20.031 10.945 1 94.38 91 SER B O 1
ATOM 1628 N N . GLU B 1 92 ? -6.539 18.312 12.305 1 91.62 92 GLU B N 1
ATOM 1629 C CA . GLU B 1 92 ? -7.352 18.938 13.344 1 91.62 92 GLU B CA 1
ATOM 1630 C C . GLU B 1 92 ? -6.641 20.156 13.922 1 91.62 92 GLU B C 1
ATOM 1632 O O . GLU B 1 92 ? -7.293 21.109 14.367 1 91.62 92 GLU B O 1
ATOM 1637 N N . MET B 1 93 ? -5.344 20.141 13.805 1 88.38 93 MET B N 1
ATOM 1638 C CA . MET B 1 93 ? -4.539 21.219 14.359 1 88.38 93 MET B CA 1
ATOM 1639 C C . MET B 1 93 ? -4.406 22.375 13.367 1 88.38 93 MET B C 1
ATOM 1641 O O . MET B 1 93 ? -3.922 23.453 13.711 1 88.38 93 MET B O 1
ATOM 1645 N N . ALA B 1 94 ? -4.816 22.094 12.094 1 79.75 94 ALA B N 1
ATOM 1646 C CA . ALA B 1 94 ? -4.621 23.094 11.047 1 79.75 94 ALA B CA 1
ATOM 1647 C C . ALA B 1 94 ? -5.68 24.188 11.133 1 79.75 94 ALA B C 1
ATOM 1649 O O . ALA B 1 94 ? -5.824 24.984 10.203 1 79.75 94 ALA B O 1
ATOM 1650 N N . GLY B 1 95 ? -6.305 24.391 12.328 1 76.19 95 GLY B N 1
ATOM 1651 C CA . GLY B 1 95 ? -7.203 25.516 12.547 1 76.19 95 GLY B CA 1
ATOM 1652 C C . GLY B 1 95 ? -8.602 25.266 12.023 1 76.19 95 GLY B C 1
ATOM 1653 O O . GLY B 1 95 ? -9.078 24.125 12.031 1 76.19 95 GLY B O 1
ATOM 1654 N N . ASP B 1 96 ? -9.227 26.484 11.461 1 86.19 96 ASP B N 1
ATOM 1655 C CA . ASP B 1 96 ? -10.656 26.438 11.164 1 86.19 96 ASP B CA 1
ATOM 1656 C C . ASP B 1 96 ? -10.898 26.234 9.664 1 86.19 96 ASP B C 1
ATOM 1658 O O . ASP B 1 96 ? -12.031 26.328 9.195 1 86.19 96 ASP B O 1
ATOM 1662 N N . ASP B 1 97 ? -9.883 25.938 8.93 1 90.19 97 ASP B N 1
ATOM 1663 C CA . ASP B 1 97 ? -10.07 25.688 7.5 1 90.19 97 ASP B CA 1
ATOM 1664 C C . ASP B 1 97 ? -10.945 24.469 7.258 1 90.19 97 ASP B C 1
ATOM 1666 O O . ASP B 1 97 ? -10.617 23.359 7.707 1 90.19 97 ASP B O 1
ATOM 1670 N N . PRO B 1 98 ? -12.047 24.625 6.559 1 94.69 98 PRO B N 1
ATOM 1671 C CA . PRO B 1 98 ? -13.023 23.531 6.398 1 94.69 98 PRO B CA 1
ATOM 1672 C C . PRO B 1 98 ? -12.445 22.328 5.66 1 94.69 98 PRO B C 1
ATOM 1674 O O . PRO B 1 98 ? -12.844 21.188 5.926 1 94.69 98 PRO B O 1
ATOM 1677 N N . GLN B 1 99 ? -11.531 22.625 4.793 1 95.25 99 GLN B N 1
ATOM 1678 C CA . GLN B 1 99 ? -10.922 21.531 4.043 1 95.25 99 GLN B CA 1
ATOM 1679 C C . GLN B 1 99 ? -10.156 20.594 4.969 1 95.25 99 GLN B C 1
ATOM 1681 O O . GLN B 1 99 ? -10.266 19.375 4.859 1 95.25 99 GLN B O 1
ATOM 1686 N N . PHE B 1 100 ? -9.391 21.141 5.84 1 95.81 100 PHE B N 1
ATOM 1687 C CA . PHE B 1 100 ? -8.586 20.328 6.738 1 95.81 100 PHE B CA 1
ATOM 1688 C C . PHE B 1 100 ? -9.461 19.625 7.766 1 95.81 100 PHE B C 1
ATOM 1690 O O . PHE B 1 100 ? -9.18 18.484 8.164 1 95.81 100 PHE B O 1
ATOM 1697 N N . GLN B 1 101 ? -10.508 20.312 8.125 1 97.06 101 GLN B N 1
ATOM 1698 C CA . GLN B 1 101 ? -11.43 19.688 9.062 1 97.06 101 GLN B CA 1
ATOM 1699 C C . GLN B 1 101 ? -12.156 18.516 8.422 1 97.06 101 GLN B C 1
ATOM 1701 O O . GLN B 1 101 ? -12.328 17.469 9.047 1 97.06 101 GLN B O 1
ATOM 1706 N N . ALA B 1 102 ? -12.602 18.688 7.195 1 98.19 102 ALA B N 1
ATOM 1707 C CA . ALA B 1 102 ? -13.227 17.578 6.469 1 98.19 102 ALA B CA 1
ATOM 1708 C C . ALA B 1 102 ? -12.25 16.406 6.312 1 98.19 102 ALA B C 1
ATOM 1710 O O . ALA B 1 102 ? -12.641 15.25 6.453 1 98.19 102 ALA B O 1
ATOM 1711 N N . CYS B 1 103 ? -11.07 16.781 6.023 1 98.25 103 CYS B N 1
ATOM 1712 C CA . CYS B 1 103 ? -10.023 15.773 5.875 1 98.25 103 CYS B CA 1
ATOM 1713 C C . CYS B 1 103 ? -9.797 15.023 7.18 1 98.25 103 CYS B C 1
ATOM 1715 O O . CYS B 1 103 ? -9.695 13.789 7.184 1 98.25 103 CYS B O 1
ATOM 1717 N N . ALA B 1 104 ? -9.695 15.75 8.281 1 98.5 104 ALA B N 1
ATOM 1718 C CA . ALA B 1 104 ? -9.508 15.141 9.594 1 98.5 104 ALA B CA 1
ATOM 1719 C C . ALA B 1 104 ? -10.625 14.148 9.906 1 98.5 104 ALA B C 1
ATOM 1721 O O . ALA B 1 104 ? -10.367 13.023 10.328 1 98.5 104 ALA B O 1
ATOM 1722 N N . GLU B 1 105 ? -11.812 14.562 9.664 1 98.38 105 GLU B N 1
ATOM 1723 C CA . GLU B 1 105 ? -12.961 13.719 9.953 1 98.38 105 GLU B CA 1
ATOM 1724 C C . GLU B 1 105 ? -12.953 12.461 9.086 1 98.38 105 GLU B C 1
ATOM 1726 O O . GLU B 1 105 ? -13.18 11.352 9.586 1 98.38 105 GLU B O 1
ATOM 1731 N N . ALA B 1 106 ? -12.688 12.641 7.816 1 98.81 106 ALA B N 1
ATOM 1732 C CA . ALA B 1 106 ? -12.633 11.5 6.906 1 98.81 106 ALA B CA 1
ATOM 1733 C C . ALA B 1 106 ? -11.555 10.508 7.332 1 98.81 106 ALA B C 1
ATOM 1735 O O . ALA B 1 106 ? -11.781 9.289 7.328 1 98.81 106 ALA B O 1
ATOM 1736 N N . CYS B 1 107 ? -10.469 11.039 7.727 1 98.88 107 CYS B N 1
ATOM 1737 C CA . CYS B 1 107 ? -9.359 10.18 8.117 1 98.88 107 CYS B CA 1
ATOM 1738 C C . CYS B 1 107 ? -9.648 9.492 9.445 1 98.88 107 CYS B C 1
ATOM 1740 O O . CYS B 1 107 ? -9.25 8.344 9.656 1 98.88 107 CYS B O 1
ATOM 1742 N N . ARG B 1 108 ? -10.289 10.188 10.328 1 98.69 108 ARG B N 1
ATOM 1743 C CA . ARG B 1 108 ? -10.68 9.562 11.594 1 98.69 108 ARG B CA 1
ATOM 1744 C C . ARG B 1 108 ? -11.602 8.367 11.352 1 98.69 108 ARG B C 1
ATOM 1746 O O . ARG B 1 108 ? -11.375 7.285 11.898 1 98.69 108 ARG B O 1
ATOM 1753 N N . ARG B 1 109 ? -12.547 8.555 10.586 1 98.69 109 ARG B N 1
ATOM 1754 C CA . ARG B 1 109 ? -13.508 7.5 10.305 1 98.69 109 ARG B CA 1
ATOM 1755 C C . ARG B 1 109 ? -12.852 6.344 9.555 1 98.69 109 ARG B C 1
ATOM 1757 O O . ARG B 1 109 ? -13.125 5.176 9.836 1 98.69 109 ARG B O 1
ATOM 1764 N N . ALA B 1 110 ? -12.062 6.676 8.586 1 98.75 110 ALA B N 1
ATOM 1765 C CA . ALA B 1 110 ? -11.367 5.641 7.832 1 98.75 110 ALA B CA 1
ATOM 1766 C C . ALA B 1 110 ? -10.43 4.844 8.734 1 98.75 110 ALA B C 1
ATOM 1768 O O . ALA B 1 110 ? -10.375 3.613 8.656 1 98.75 110 ALA B O 1
ATOM 1769 N N . GLY B 1 111 ? -9.695 5.609 9.547 1 98.56 111 GLY B N 1
ATOM 1770 C CA . GLY B 1 111 ? -8.789 4.938 10.469 1 98.56 111 GLY B CA 1
ATOM 1771 C C . GLY B 1 111 ? -9.5 3.963 11.391 1 98.56 111 GLY B C 1
ATOM 1772 O O . GLY B 1 111 ? -9.031 2.842 11.594 1 98.56 111 GLY B O 1
ATOM 1773 N N . GLU B 1 112 ? -10.594 4.328 11.938 1 97.88 112 GLU B N 1
ATOM 1774 C CA . GLU B 1 112 ? -11.398 3.469 12.805 1 97.88 112 GLU B CA 1
ATOM 1775 C C . GLU B 1 112 ? -11.867 2.223 12.062 1 97.88 112 GLU B C 1
ATOM 1777 O O . GLU B 1 112 ? -11.828 1.117 12.609 1 97.88 112 GLU B O 1
ATOM 1782 N N . SER B 1 113 ? -12.305 2.432 10.891 1 97.5 113 SER B N 1
ATOM 1783 C CA . SER B 1 113 ? -12.766 1.303 10.094 1 97.5 113 SER B CA 1
ATOM 1784 C C . SER B 1 113 ? -11.617 0.351 9.766 1 97.5 113 SER B C 1
ATOM 1786 O O . SER B 1 113 ? -11.789 -0.869 9.805 1 97.5 113 SER B O 1
ATOM 1788 N N . CYS B 1 114 ? -10.469 0.881 9.43 1 97.44 114 CYS B N 1
ATOM 1789 C CA . CYS B 1 114 ? -9.305 0.052 9.141 1 97.44 114 CYS B CA 1
ATOM 1790 C C . CYS B 1 114 ? -8.914 -0.778 10.359 1 97.44 114 CYS B C 1
ATOM 1792 O O . CYS B 1 114 ? -8.5 -1.93 10.219 1 97.44 114 CYS B O 1
ATOM 1794 N N . GLN B 1 115 ? -9.008 -0.176 11.5 1 94.94 115 GLN B N 1
ATOM 1795 C CA . GLN B 1 115 ? -8.695 -0.914 12.719 1 94.94 115 GLN B CA 1
ATOM 1796 C C . GLN B 1 115 ? -9.594 -2.137 12.867 1 94.94 115 GLN B C 1
ATOM 1798 O O . GLN B 1 115 ? -9.148 -3.191 13.328 1 94.94 115 GLN B O 1
ATOM 1803 N N . LYS B 1 116 ? -10.773 -2.018 12.445 1 91.5 116 LYS B N 1
ATOM 1804 C CA . LYS B 1 116 ? -11.719 -3.129 12.531 1 91.5 116 LYS B CA 1
ATOM 1805 C C . LYS B 1 116 ? -11.352 -4.234 11.547 1 91.5 116 LYS B C 1
ATOM 1807 O O . LYS B 1 116 ? -11.672 -5.406 11.773 1 91.5 116 LYS B O 1
ATOM 1812 N N . MET B 1 117 ? -10.758 -3.836 10.445 1 91 117 MET B N 1
ATOM 1813 C CA . MET B 1 117 ? -10.383 -4.809 9.422 1 91 117 MET B CA 1
ATOM 1814 C C . MET B 1 117 ? -9.164 -5.613 9.867 1 91 117 MET B C 1
ATOM 1816 O O . MET B 1 117 ? -8.883 -6.68 9.312 1 91 117 MET B O 1
ATOM 1820 N N . THR B 1 118 ? -8.25 -5.047 10.727 1 80.19 118 THR B N 1
ATOM 1821 C CA . THR B 1 118 ? -7.059 -5.734 11.219 1 80.19 118 THR B CA 1
ATOM 1822 C C . THR B 1 118 ? -7.434 -7.047 11.898 1 80.19 118 THR B C 1
ATOM 1824 O O . THR B 1 118 ? -6.691 -8.023 11.82 1 80.19 118 THR B O 1
ATOM 1827 N N . TYR B 1 119 ? -8.594 -7.094 12.539 1 63.97 119 TYR B N 1
ATOM 1828 C CA . TYR B 1 119 ? -9.047 -8.227 13.328 1 63.97 119 TYR B CA 1
ATOM 1829 C C . TYR B 1 119 ? -9.961 -9.141 12.516 1 63.97 119 TYR B C 1
ATOM 1831 O O . TYR B 1 119 ? -10.148 -10.305 12.859 1 63.97 119 TYR B O 1
ATOM 1839 N N . ALA B 1 120 ? -10.609 -8.578 11.578 1 54.66 120 ALA B N 1
ATOM 1840 C CA . ALA B 1 120 ? -11.609 -9.383 10.875 1 54.66 120 ALA B CA 1
ATOM 1841 C C . ALA B 1 120 ? -10.961 -10.547 10.148 1 54.66 120 ALA B C 1
ATOM 1843 O O . ALA B 1 120 ? -11.57 -11.609 9.992 1 54.66 120 ALA B O 1
ATOM 1844 N N . ASP B 1 121 ? -9.844 -10.398 9.477 1 52.75 121 ASP B N 1
ATOM 1845 C CA . ASP B 1 121 ? -9.344 -11.547 8.727 1 52.75 121 ASP B CA 1
ATOM 1846 C C . ASP B 1 121 ? -8.906 -12.664 9.672 1 52.75 121 ASP B C 1
ATOM 1848 O O . ASP B 1 121 ? -8.812 -13.828 9.273 1 52.75 121 ASP B O 1
ATOM 1852 N N . SER B 1 122 ? -8.391 -12.305 10.859 1 47.84 122 SER B N 1
ATOM 1853 C CA . SER B 1 122 ? -8.055 -13.422 11.742 1 47.84 122 SER B CA 1
ATOM 1854 C C . SER B 1 122 ? -9.234 -14.383 11.891 1 47.84 122 SER B C 1
ATOM 1856 O O . SER B 1 122 ? -9.055 -15.523 12.305 1 47.84 122 SER B O 1
ATOM 1858 N N . SER B 1 123 ? -10.359 -13.898 11.891 1 41.72 123 SER B N 1
ATOM 1859 C CA . SER B 1 123 ? -11.461 -14.844 12.039 1 41.72 123 SER 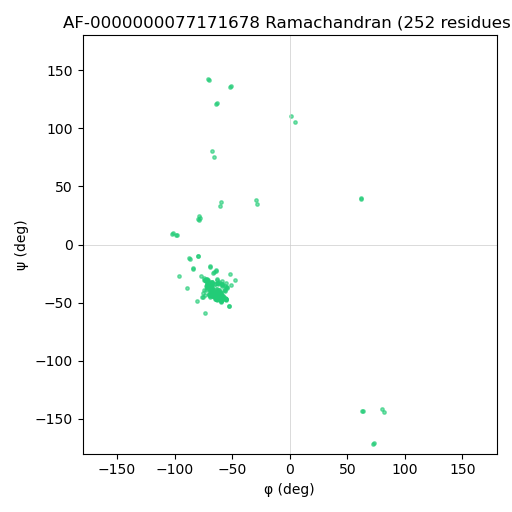B CA 1
ATOM 1860 C C . SER B 1 123 ? -11.68 -15.633 10.75 1 41.72 123 SER B C 1
ATOM 1862 O O . SER B 1 123 ? -12.438 -16.609 10.742 1 41.72 123 SER B O 1
ATOM 1864 N N . LEU B 1 124 ? -11.555 -15 9.617 1 43.22 124 LEU B N 1
ATOM 1865 C CA . LEU B 1 124 ? -11.766 -15.859 8.461 1 43.22 124 LEU B CA 1
ATOM 1866 C C . LEU B 1 124 ? -10.672 -16.922 8.359 1 43.22 124 LEU B C 1
ATOM 1868 O O . LEU B 1 124 ? -9.484 -16.594 8.375 1 43.22 124 LEU B O 1
ATOM 1872 N N . GLY B 1 125 ? -10.461 -18.016 9.031 1 35.22 125 GLY B N 1
ATOM 1873 C CA . GLY B 1 125 ? -9.633 -19.203 9.172 1 35.22 125 GLY B CA 1
ATOM 1874 C C . GLY B 1 125 ? -8.461 -19.234 8.211 1 35.22 125 GLY B C 1
ATOM 1875 O O . GLY B 1 125 ? -8.594 -18.828 7.055 1 35.22 125 GLY B O 1
ATOM 1876 N N . ALA B 1 126 ? -7.238 -18.984 8.648 1 37.12 126 ALA B N 1
ATOM 1877 C CA . ALA B 1 126 ? -5.965 -19.359 8.039 1 37.12 126 ALA B CA 1
ATOM 1878 C C . ALA B 1 126 ? -6.105 -20.641 7.23 1 37.12 126 ALA B C 1
ATOM 1880 O O . ALA B 1 126 ? -5.938 -21.734 7.766 1 37.12 126 ALA B O 1
ATOM 1881 N N . THR B 1 127 ? -7.129 -20.969 6.488 1 31.55 127 THR B N 1
ATOM 1882 C CA . THR B 1 127 ? -6.879 -22.172 5.711 1 31.55 127 THR B CA 1
ATOM 1883 C C . THR B 1 127 ? -5.676 -21.984 4.789 1 31.55 127 THR B C 1
ATOM 1885 O O . THR B 1 127 ? -5.773 -21.312 3.762 1 31.55 127 THR B O 1
ATOM 1888 N N . VAL B 1 128 ? -4.656 -21.312 5.133 1 27.56 128 VAL B N 1
ATOM 1889 C CA . VAL B 1 128 ? -3.424 -21.625 4.414 1 27.56 128 VAL B CA 1
ATOM 1890 C C . VAL B 1 128 ? -2.99 -23.062 4.719 1 27.56 128 VAL B C 1
ATOM 1892 O O . VAL B 1 128 ? -3.105 -23.516 5.859 1 27.56 128 VAL B O 1
#

Nearest PDB structures (foldseek):
  6zif-assembly1_C  TM=9.302E-01  e=3.395E-05  Methylocystis sp. ATCC 49242
  3lmf-assembly1_A  TM=9.442E-01  e=4.362E-05  Nitrosospira multiformis ATCC 25196
  6wkt-assembly1_A  TM=9.379E-01  e=9.731E-05  Bacillus subtilis subsp. subtilis str. 168
  8r4m-assembly1_B  TM=9.524E-01  e=3.785E-03  Methylosinus trichosporium OB3b
  4zsx-assembly1_B  TM=7.459E-01  e=3.785E-03  Aquifex aeolicus VF5

InterPro domains:
  IPR005560 Uncharacterized cysteine-rich protein YhjQ/Copper storage protein-like [PF03860] (11-118)
  IPR005560 Uncharacterized cysteine-rich protein YhjQ/Copper storage protein-like [PTHR37310] (6-120)
  IPR044543 Uncharacterized cysteine-rich protein YhjQ-like [cd08026] (15-117)